Protein AF-A0A5N7CMY6-F1 (afdb_monomer_lite)

Structure (mmCIF, N/CA/C/O backbone):
data_AF-A0A5N7CMY6-F1
#
_entry.id   AF-A0A5N7CMY6-F1
#
loop_
_atom_site.group_PDB
_atom_site.id
_atom_site.type_symbol
_atom_site.label_atom_id
_atom_site.label_alt_id
_atom_site.label_comp_id
_atom_site.label_asym_id
_atom_site.label_entity_id
_atom_site.label_seq_id
_atom_site.pdbx_PDB_ins_code
_atom_site.Cartn_x
_atom_site.Cartn_y
_atom_site.Cartn_z
_atom_site.occupancy
_atom_site.B_iso_or_equiv
_atom_site.auth_seq_id
_atom_site.auth_comp_id
_atom_site.auth_asym_id
_atom_site.auth_atom_id
_atom_site.pdbx_PDB_model_num
ATOM 1 N N . MET A 1 1 ? -16.028 8.497 -12.408 1.00 24.58 1 MET A N 1
ATOM 2 C CA . MET A 1 1 ? -15.864 9.288 -11.173 1.00 24.58 1 MET A CA 1
ATOM 3 C C . MET A 1 1 ? -14.964 8.467 -10.281 1.00 24.58 1 MET A C 1
ATOM 5 O O . MET A 1 1 ? -15.392 7.418 -9.830 1.00 24.58 1 MET A O 1
ATOM 9 N N . SER A 1 2 ? -13.698 8.853 -10.190 1.00 23.62 2 SER A N 1
ATOM 10 C CA . SER A 1 2 ? -12.644 8.151 -9.458 1.00 23.62 2 SER A CA 1
ATOM 11 C C . SER A 1 2 ? -12.355 8.939 -8.185 1.00 23.62 2 SER A C 1
ATOM 13 O O . SER A 1 2 ? -11.892 10.075 -8.271 1.00 23.62 2 SER A O 1
ATOM 15 N N . GLU A 1 3 ? -12.679 8.372 -7.027 1.00 24.80 3 GLU A N 1
ATOM 16 C CA . GLU A 1 3 ? -12.339 8.951 -5.726 1.00 24.80 3 GLU A CA 1
ATOM 17 C C . GLU A 1 3 ? -10.918 8.515 -5.345 1.00 24.80 3 GLU A C 1
ATOM 19 O O . GLU A 1 3 ? -10.609 7.327 -5.324 1.00 24.80 3 GLU A O 1
ATOM 24 N N . LEU A 1 4 ? -10.034 9.489 -5.118 1.00 28.27 4 LEU A N 1
ATOM 25 C CA . LEU A 1 4 ? -8.657 9.290 -4.661 1.00 28.27 4 LEU A CA 1
ATOM 26 C C . LEU A 1 4 ? -8.630 9.308 -3.126 1.00 28.27 4 LEU A C 1
ATOM 28 O O . LEU A 1 4 ? -9.231 10.192 -2.515 1.00 28.27 4 LEU A O 1
ATOM 32 N N . VAL A 1 5 ? -7.886 8.393 -2.503 1.00 28.42 5 VAL A N 1
ATOM 33 C CA . VAL A 1 5 ? -7.619 8.402 -1.054 1.00 28.42 5 VAL A CA 1
ATOM 34 C C . VAL A 1 5 ? -6.114 8.564 -0.832 1.00 28.42 5 VAL A C 1
ATOM 36 O O . VAL A 1 5 ? -5.325 7.781 -1.352 1.00 28.42 5 VAL A O 1
ATOM 39 N N . THR A 1 6 ? -5.708 9.575 -0.060 1.00 36.12 6 THR A N 1
ATOM 40 C CA . THR A 1 6 ? -4.298 9.943 0.196 1.00 36.12 6 THR A CA 1
ATOM 41 C C . THR A 1 6 ? -4.054 10.206 1.684 1.00 36.12 6 THR A C 1
ATOM 43 O O . THR A 1 6 ? -4.822 10.930 2.317 1.00 36.12 6 THR A O 1
ATOM 46 N N . PHE A 1 7 ? -2.959 9.668 2.234 1.00 31.09 7 PHE A N 1
ATOM 47 C CA . PHE A 1 7 ? -2.526 9.844 3.631 1.00 31.09 7 PHE A CA 1
ATOM 48 C C . PHE A 1 7 ? -1.255 10.713 3.708 1.00 31.09 7 PHE A C 1
ATOM 50 O O . PHE A 1 7 ? -0.378 10.573 2.863 1.00 31.09 7 PHE A O 1
ATOM 57 N N . GLY A 1 8 ? -1.108 11.577 4.728 1.00 31.14 8 GLY A N 1
ATOM 58 C CA . GLY A 1 8 ? 0.107 12.394 4.916 1.00 31.14 8 GLY A CA 1
ATOM 59 C C . GLY A 1 8 ? 0.426 12.808 6.367 1.00 31.14 8 GLY A C 1
ATOM 60 O O . GLY A 1 8 ? -0.473 12.830 7.214 1.00 31.14 8 GLY A O 1
ATOM 61 N N . LEU A 1 9 ? 1.728 13.087 6.622 1.00 33.16 9 LEU A N 1
ATOM 62 C CA . LEU A 1 9 ? 2.420 13.940 7.644 1.00 33.16 9 LEU A CA 1
ATOM 63 C C . LEU A 1 9 ? 3.725 13.282 8.204 1.00 33.16 9 LEU A C 1
ATOM 65 O O . LEU A 1 9 ? 3.690 12.080 8.456 1.00 33.16 9 LEU A O 1
ATOM 69 N N . PRO A 1 10 ? 4.772 14.036 8.658 1.00 47.69 10 PRO A N 1
ATOM 70 C CA . PRO A 1 10 ? 5.595 15.043 7.949 1.00 47.69 10 PRO A CA 1
ATOM 71 C C . PRO A 1 10 ? 7.139 14.926 8.216 1.00 47.69 10 PRO A C 1
ATOM 73 O O . PRO A 1 10 ? 7.562 14.316 9.193 1.00 47.69 10 PRO A O 1
ATOM 76 N N . SER A 1 11 ? 7.987 15.649 7.450 1.00 34.44 11 SER A N 1
ATOM 77 C CA . SER A 1 11 ? 9.005 16.624 7.953 1.00 34.44 11 SER A CA 1
ATOM 78 C C . SER A 1 11 ? 10.371 16.681 7.224 1.00 34.44 11 SER A C 1
ATOM 80 O O . SER A 1 11 ? 11.066 15.690 7.031 1.00 34.44 11 SER A O 1
ATOM 82 N N . SER A 1 12 ? 10.819 17.933 7.034 1.00 32.59 12 SER A N 1
ATOM 83 C CA . SER A 1 12 ? 12.198 18.439 6.885 1.00 32.59 12 SER A CA 1
ATOM 84 C C . SER A 1 12 ? 12.870 18.445 5.500 1.00 32.59 12 SER A C 1
ATOM 86 O O . SER A 1 12 ? 13.716 17.616 5.190 1.00 32.59 12 SER A O 1
ATOM 88 N N . ARG A 1 13 ? 12.614 19.518 4.732 1.00 32.12 13 ARG A N 1
ATOM 89 C CA . ARG A 1 13 ? 13.634 20.375 4.075 1.00 32.12 13 ARG A CA 1
ATOM 90 C C . ARG A 1 13 ? 12.940 21.500 3.304 1.00 32.12 13 ARG A C 1
ATOM 92 O O . ARG A 1 13 ? 12.283 21.268 2.302 1.00 32.12 13 ARG A O 1
ATOM 99 N N . ILE A 1 14 ? 13.086 22.731 3.790 1.00 34.53 14 ILE A N 1
ATOM 100 C CA . ILE A 1 14 ? 12.588 23.935 3.115 1.00 34.53 14 ILE A CA 1
ATOM 101 C C . ILE A 1 14 ? 13.762 24.566 2.364 1.00 34.53 14 ILE A C 1
ATOM 103 O O . ILE A 1 14 ? 14.682 25.091 2.992 1.00 34.53 14 ILE A O 1
ATOM 107 N N . GLN A 1 15 ? 13.704 24.569 1.032 1.00 31.36 15 GLN A N 1
ATOM 108 C CA . GLN A 1 15 ? 14.304 25.629 0.223 1.00 31.36 15 GLN A CA 1
ATOM 109 C C . GLN A 1 15 ? 13.186 26.392 -0.496 1.00 31.36 15 GLN A C 1
ATOM 111 O O . GLN A 1 15 ? 12.248 25.813 -1.033 1.00 31.36 15 GLN A O 1
ATOM 116 N N . ARG A 1 16 ? 13.274 27.719 -0.390 1.00 35.25 16 ARG A N 1
ATOM 117 C CA . ARG A 1 16 ? 12.321 28.737 -0.848 1.00 35.25 16 ARG A CA 1
ATOM 118 C C . ARG A 1 16 ? 12.345 28.863 -2.375 1.00 35.25 16 ARG A C 1
ATOM 120 O O . ARG A 1 16 ? 13.404 29.157 -2.918 1.00 35.25 16 ARG A O 1
ATOM 127 N N . VAL A 1 17 ? 11.174 28.810 -3.010 1.00 33.06 17 VAL A N 1
ATOM 128 C CA . VAL A 1 17 ? 10.884 29.465 -4.301 1.00 33.06 17 VAL A CA 1
ATOM 129 C C . VAL A 1 17 ? 9.538 30.201 -4.174 1.00 33.06 17 VAL A C 1
ATOM 131 O O . VAL A 1 17 ? 8.698 29.828 -3.357 1.00 33.06 17 VAL A O 1
ATOM 134 N N . GLU A 1 18 ? 9.421 31.331 -4.871 1.00 34.72 18 GLU A N 1
ATOM 135 C CA . GLU A 1 18 ? 8.503 32.456 -4.639 1.00 34.72 18 GLU A CA 1
ATOM 136 C C . GLU A 1 18 ? 6.993 32.200 -4.833 1.00 34.72 18 GLU A C 1
ATOM 138 O O . GLU A 1 18 ? 6.545 31.260 -5.480 1.00 34.72 18 GLU A O 1
ATOM 143 N N . MET A 1 19 ? 6.221 33.107 -4.221 1.00 40.41 19 MET A N 1
ATOM 144 C CA . MET A 1 19 ? 4.790 33.070 -3.911 1.00 40.41 19 MET A CA 1
ATOM 145 C C . MET A 1 19 ? 3.844 32.930 -5.121 1.00 40.41 19 MET A C 1
ATOM 147 O O . MET A 1 19 ? 3.548 33.902 -5.815 1.00 40.41 19 MET A O 1
ATOM 151 N N . LYS A 1 20 ? 3.210 31.763 -5.237 1.00 43.75 20 LYS A N 1
ATOM 152 C CA . LYS A 1 20 ? 1.754 31.664 -5.436 1.00 43.75 20 LYS A CA 1
ATOM 153 C C . LYS A 1 20 ? 1.151 31.245 -4.094 1.00 43.75 20 LYS A C 1
ATOM 155 O O . LYS A 1 20 ? 1.835 30.584 -3.315 1.00 43.75 20 LYS A O 1
ATOM 160 N N . THR A 1 21 ? -0.062 31.703 -3.783 1.00 54.47 21 THR A N 1
ATOM 161 C CA . THR A 1 21 ? -0.820 31.317 -2.578 1.00 54.47 21 THR A CA 1
ATOM 162 C C . THR A 1 21 ? -0.605 29.836 -2.285 1.00 54.47 21 THR A C 1
ATOM 164 O O . THR A 1 21 ? -0.836 29.014 -3.168 1.00 54.47 21 THR A O 1
ATOM 167 N N . SER A 1 22 ? -0.066 29.510 -1.103 1.00 57.38 22 SER A N 1
ATOM 168 C CA . SER A 1 22 ? 0.209 28.121 -0.738 1.00 57.38 22 SER A CA 1
ATOM 169 C C . SER A 1 22 ? -1.077 27.315 -0.942 1.00 57.38 22 SER A C 1
ATOM 171 O O . SER A 1 22 ? -2.081 27.696 -0.346 1.00 57.38 22 SER A O 1
ATOM 173 N N . PRO A 1 23 ? -1.073 26.231 -1.742 1.00 64.81 23 PRO A N 1
ATOM 174 C CA . PRO A 1 23 ? -2.266 25.424 -2.052 1.00 64.81 23 PRO A CA 1
ATOM 175 C C . PRO A 1 23 ? -2.738 24.597 -0.846 1.00 64.81 23 PRO A C 1
ATOM 177 O O . PRO A 1 23 ? -3.482 23.628 -0.964 1.00 64.81 23 PRO A O 1
ATOM 180 N N . TYR A 1 24 ? -2.241 24.953 0.332 1.00 66.31 24 TYR A N 1
ATOM 181 C CA . TYR A 1 24 ? -2.499 24.327 1.597 1.00 66.31 24 TYR A CA 1
ATOM 182 C C . TYR A 1 24 ? -2.555 25.400 2.673 1.00 66.31 24 TYR A C 1
ATOM 184 O O . TYR A 1 24 ? -1.785 26.364 2.703 1.00 66.31 24 TYR A O 1
ATOM 192 N N . HIS A 1 25 ? -3.462 25.190 3.603 1.00 76.50 25 HIS A N 1
ATOM 193 C CA . HIS A 1 25 ? -3.760 26.090 4.687 1.00 76.50 25 HIS A CA 1
ATOM 194 C C . HIS A 1 25 ? -3.579 25.324 5.978 1.00 76.50 25 HIS A C 1
ATOM 196 O O . HIS A 1 25 ? -4.059 24.206 6.130 1.00 76.50 25 HIS A O 1
ATOM 202 N N . HIS A 1 26 ? -2.898 25.929 6.939 1.00 82.56 26 HIS A N 1
ATOM 203 C CA . HIS A 1 26 ? -2.841 25.356 8.272 1.00 82.56 26 HIS A CA 1
ATOM 204 C C . HIS A 1 26 ? -4.246 25.401 8.882 1.00 82.56 26 HIS A C 1
ATOM 206 O O . HIS A 1 26 ? -4.827 26.484 9.013 1.00 82.56 26 HIS A O 1
ATOM 212 N N . ALA A 1 27 ? -4.796 24.248 9.250 1.00 84.25 27 ALA A N 1
ATOM 213 C CA . ALA A 1 27 ? -6.190 24.124 9.659 1.00 84.25 27 ALA A CA 1
ATOM 214 C C . ALA A 1 27 ? -6.499 24.957 10.917 1.00 84.25 27 ALA A C 1
ATOM 216 O O . ALA A 1 27 ? -7.552 25.584 10.994 1.00 84.25 27 ALA A O 1
ATOM 217 N N . GLU A 1 28 ? -5.549 25.089 11.856 1.00 87.31 28 GLU A N 1
ATOM 218 C CA . GLU A 1 28 ? -5.672 26.028 12.991 1.00 87.31 28 GLU A CA 1
ATOM 219 C C . GLU A 1 28 ? -5.885 27.482 12.541 1.00 87.31 28 GLU A C 1
ATOM 221 O O . GLU A 1 28 ? -6.703 28.201 13.123 1.00 87.31 28 GLU A O 1
ATOM 226 N N . LYS A 1 29 ? -5.170 27.921 11.498 1.00 86.25 29 LYS A N 1
ATOM 227 C CA . LYS A 1 29 ? -5.253 29.293 10.992 1.00 86.25 29 LYS A CA 1
ATOM 228 C C . LYS A 1 29 ? -6.598 29.533 10.308 1.00 86.25 29 LYS A C 1
ATOM 230 O O . LYS A 1 29 ? -7.256 30.520 10.618 1.00 86.25 29 LYS A O 1
ATOM 235 N N . LEU A 1 30 ? -7.042 28.586 9.483 1.00 85.62 30 LEU A N 1
ATOM 236 C CA . LEU A 1 30 ? -8.383 28.589 8.890 1.00 85.62 30 LEU A CA 1
ATOM 237 C C . LEU A 1 30 ? -9.479 28.614 9.957 1.00 85.62 30 LEU A C 1
ATOM 239 O O . LEU A 1 30 ? -10.391 29.428 9.886 1.00 85.62 30 LEU A O 1
ATOM 243 N N . ALA A 1 31 ? -9.383 27.767 10.984 1.00 84.62 31 ALA A N 1
ATOM 244 C CA . ALA A 1 31 ? -10.357 27.737 12.071 1.00 84.62 31 ALA A CA 1
ATOM 245 C C . ALA A 1 31 ? -10.433 29.089 12.798 1.00 84.62 31 ALA A C 1
ATOM 247 O O . ALA A 1 31 ? -11.518 29.533 13.170 1.00 84.62 31 ALA A O 1
ATOM 248 N N . HIS A 1 32 ? -9.291 29.757 12.985 1.00 86.44 32 HIS A N 1
ATOM 249 C CA . HIS A 1 32 ? -9.246 31.103 13.551 1.00 86.44 32 HIS A CA 1
ATOM 250 C C . HIS A 1 32 ? -9.884 32.153 12.625 1.00 86.44 32 HIS A C 1
ATOM 252 O O . HIS A 1 32 ? -10.701 32.948 13.084 1.00 86.44 32 HIS A O 1
ATOM 258 N N . GLU A 1 33 ? -9.567 32.124 11.328 1.00 88.25 33 GLU A N 1
ATOM 259 C CA . GLU A 1 33 ? -10.146 33.010 10.304 1.00 88.25 33 GLU A CA 1
ATOM 260 C C . GLU A 1 33 ? -11.669 32.813 10.157 1.00 88.25 33 GLU A C 1
ATOM 262 O O . GLU A 1 33 ? -12.401 33.775 9.938 1.00 88.25 33 GLU A O 1
ATOM 267 N N . LEU A 1 34 ? -12.163 31.591 10.384 1.00 85.38 34 LEU A N 1
ATOM 268 C CA . LEU A 1 34 ? -13.586 31.231 10.420 1.00 85.38 34 LEU A CA 1
ATOM 269 C C . LEU A 1 34 ? -14.275 31.550 11.765 1.00 85.38 34 LEU A C 1
ATOM 271 O O . LEU A 1 34 ? -15.431 31.179 11.974 1.00 85.38 34 LEU A O 1
ATOM 275 N N . GLY A 1 35 ? -13.587 32.225 12.692 1.00 88.25 35 GLY A N 1
ATOM 276 C CA . GLY A 1 35 ? -14.167 32.727 13.940 1.00 88.25 35 GLY A CA 1
ATOM 277 C C . GLY A 1 35 ? -14.271 31.706 15.076 1.00 88.25 35 GLY A C 1
ATOM 278 O O . GLY A 1 35 ? -15.018 31.935 16.031 1.00 88.25 35 GLY A O 1
ATOM 279 N N . LYS A 1 36 ? -13.548 30.577 15.019 1.00 87.06 36 LYS A N 1
ATOM 280 C CA . LYS A 1 36 ? -13.470 29.646 16.158 1.00 87.06 36 LYS A CA 1
ATOM 281 C C . LYS A 1 36 ? -12.675 30.252 17.315 1.00 87.06 36 LYS A C 1
ATOM 283 O O . LYS A 1 36 ? -11.777 31.077 17.135 1.00 87.06 36 LYS A O 1
ATOM 288 N N . SER A 1 37 ? -13.012 29.818 18.533 1.00 89.75 37 SER A N 1
ATOM 289 C CA . SER A 1 37 ? -12.294 30.245 19.733 1.00 89.75 37 SER A CA 1
ATOM 290 C C . SER A 1 37 ? -10.820 29.812 19.653 1.00 89.75 37 SER A C 1
ATOM 292 O O . SER A 1 37 ? -10.536 28.737 19.123 1.00 89.75 37 SER A O 1
ATOM 294 N N . PRO A 1 38 ? -9.866 30.566 20.231 1.00 84.50 38 PRO A N 1
ATOM 295 C CA . PRO A 1 38 ? -8.450 30.183 20.212 1.00 84.50 38 PRO A CA 1
ATOM 296 C C . PRO A 1 38 ? -8.171 28.786 20.790 1.00 84.50 38 PRO A C 1
ATOM 298 O O . PRO A 1 38 ? -7.214 28.126 20.390 1.00 84.50 38 PRO A O 1
ATOM 301 N N . LYS A 1 39 ? -9.000 28.320 21.736 1.00 85.69 39 LYS A N 1
ATOM 302 C CA . LYS A 1 39 ? -8.890 26.977 22.320 1.00 85.69 39 LYS A CA 1
ATOM 303 C C . LYS A 1 39 ? -9.333 25.893 21.335 1.00 85.69 39 LYS A C 1
ATOM 305 O O . LYS A 1 39 ? -8.730 24.826 21.314 1.00 85.69 39 LYS A O 1
ATOM 310 N N . ASP A 1 40 ? -10.355 26.170 20.529 1.00 76.25 40 ASP A N 1
ATOM 311 C CA . ASP A 1 40 ? -10.863 25.232 19.529 1.00 76.25 40 ASP A CA 1
ATOM 312 C C . ASP A 1 40 ? -10.006 25.219 18.264 1.00 76.25 40 ASP A C 1
ATOM 314 O O . ASP A 1 40 ? -9.741 24.143 17.742 1.00 76.25 40 ASP A O 1
ATOM 318 N N . SER A 1 41 ? -9.484 26.367 17.821 1.00 82.44 41 SER A N 1
ATOM 319 C CA . SER A 1 41 ? -8.547 26.431 16.690 1.00 82.44 41 SER A CA 1
ATOM 320 C C . SER A 1 41 ? -7.281 25.604 16.944 1.00 82.44 41 SER A C 1
ATOM 322 O O . SER A 1 41 ? -6.825 24.888 16.058 1.00 82.44 41 SER A O 1
ATOM 324 N N . ARG A 1 42 ? -6.753 25.627 18.177 1.00 84.75 42 ARG A N 1
ATOM 325 C CA . ARG A 1 42 ? -5.558 24.861 18.582 1.00 84.75 42 ARG A CA 1
ATOM 326 C C . ARG A 1 42 ? -5.716 23.345 18.512 1.00 84.75 42 ARG A C 1
ATOM 328 O O . ARG A 1 42 ? -4.708 22.644 18.578 1.00 84.75 42 ARG A O 1
ATOM 335 N N . LYS A 1 43 ? -6.942 22.825 18.407 1.00 77.31 43 LYS A N 1
ATOM 336 C CA . LYS A 1 43 ? -7.165 21.390 18.180 1.00 77.31 43 LYS A CA 1
ATOM 337 C C . LYS A 1 43 ? -6.600 20.961 16.822 1.00 77.31 43 LYS A C 1
ATOM 339 O O . LYS A 1 43 ? -6.044 19.880 16.724 1.00 77.31 43 LYS A O 1
ATOM 344 N N . PHE A 1 44 ? -6.604 21.871 15.850 1.00 74.50 44 PHE A N 1
ATOM 345 C CA . PHE A 1 44 ? -6.148 21.652 14.477 1.00 74.50 44 PHE A CA 1
ATOM 346 C C . PHE A 1 44 ? -4.682 22.063 14.247 1.00 74.50 44 PHE A C 1
ATOM 348 O O . PHE A 1 44 ? -4.271 22.342 13.120 1.00 74.50 44 PHE A O 1
ATOM 355 N N . LYS A 1 45 ? -3.870 22.156 15.311 1.00 79.75 45 LYS A N 1
ATOM 356 C CA . LYS A 1 45 ? -2.484 22.668 15.243 1.00 79.75 45 LYS A CA 1
ATOM 357 C C . LYS A 1 45 ? -1.509 21.795 14.434 1.00 79.75 45 LYS A C 1
ATOM 359 O O . LYS A 1 45 ? -0.363 22.178 14.228 1.00 79.75 45 LYS A O 1
ATOM 364 N N . HIS A 1 46 ? -1.927 20.587 14.072 1.00 72.94 46 HIS A N 1
ATOM 365 C CA . HIS A 1 46 ? -1.131 19.622 13.312 1.00 72.94 46 HIS A CA 1
ATOM 366 C C . HIS A 1 46 ? -1.779 19.273 11.969 1.00 72.94 46 HIS A C 1
ATOM 368 O O . HIS A 1 46 ? -1.285 18.402 11.264 1.00 72.94 46 HIS A O 1
ATOM 374 N N . GLU A 1 47 ? -2.874 19.944 11.620 1.00 72.81 47 GLU A N 1
ATOM 375 C CA . GLU A 1 47 ? -3.678 19.631 10.447 1.00 72.81 47 GLU A CA 1
ATOM 376 C C . GLU A 1 47 ? -3.496 20.686 9.355 1.00 72.81 47 GLU A C 1
ATOM 378 O O . GLU A 1 47 ? -3.280 21.874 9.622 1.00 72.81 47 GLU A O 1
ATOM 383 N N . TYR A 1 48 ? -3.620 20.241 8.108 1.00 80.00 48 TYR A N 1
ATOM 384 C CA . TYR A 1 48 ? -3.540 21.077 6.919 1.00 80.00 48 TYR A CA 1
ATOM 385 C C . TYR A 1 48 ? -4.715 20.765 5.990 1.00 80.00 48 TYR A C 1
ATOM 387 O O . TYR A 1 48 ? -5.094 19.609 5.833 1.00 80.00 48 TYR A O 1
ATOM 395 N N . VAL A 1 49 ? -5.280 21.804 5.378 1.00 74.19 49 VAL A N 1
ATOM 396 C CA . VAL A 1 49 ? -6.365 21.726 4.393 1.00 74.19 49 VAL A CA 1
ATOM 397 C C . VAL A 1 49 ? -5.803 22.135 3.044 1.00 74.19 49 VAL A C 1
ATOM 399 O O . VAL A 1 49 ? -5.282 23.240 2.923 1.00 74.19 49 VAL A O 1
ATOM 402 N N . PHE A 1 50 ? -5.906 21.269 2.045 1.00 67.75 50 PHE A N 1
ATOM 403 C CA . PHE A 1 50 ? -5.450 21.555 0.688 1.00 67.75 50 PHE A CA 1
ATOM 404 C C . PHE A 1 50 ? -6.616 22.072 -0.156 1.00 67.75 50 PHE A C 1
ATOM 406 O O . PHE A 1 50 ? -7.714 21.514 -0.113 1.00 67.75 50 PHE A O 1
ATOM 413 N N . GLU A 1 51 ? -6.391 23.145 -0.913 1.00 58.31 51 GLU A N 1
ATOM 414 C CA . GLU A 1 51 ? -7.358 23.648 -1.889 1.00 58.31 51 GLU A CA 1
ATOM 415 C C . GLU A 1 51 ? -7.267 22.768 -3.147 1.00 58.31 51 GLU A C 1
ATOM 417 O O . GLU A 1 51 ? -6.582 23.083 -4.110 1.00 58.31 51 GLU A O 1
ATOM 422 N N . TRP A 1 52 ? -7.960 21.628 -3.102 1.00 58.25 52 TRP A N 1
ATOM 423 C CA . TRP A 1 52 ? -8.378 20.796 -4.244 1.00 58.25 52 TRP A CA 1
ATOM 424 C C . TRP A 1 52 ? -7.333 20.042 -5.074 1.00 58.25 52 TRP A C 1
ATOM 426 O O . TRP A 1 52 ? -7.725 19.171 -5.845 1.00 58.25 52 TRP A O 1
ATOM 436 N N . GLU A 1 53 ? -6.041 20.260 -4.874 1.00 63.56 53 GLU A N 1
ATOM 437 C CA . GLU A 1 53 ? -4.999 19.425 -5.474 1.00 63.56 53 GLU A CA 1
ATOM 438 C C . GLU A 1 53 ? -3.862 19.283 -4.467 1.00 63.56 53 GLU A C 1
ATOM 440 O O . GLU A 1 53 ? -3.318 20.284 -3.999 1.00 63.56 53 GLU A O 1
ATOM 445 N N . ILE A 1 54 ? -3.539 18.047 -4.073 1.00 60.31 54 ILE A N 1
ATOM 446 C CA . ILE A 1 54 ? -2.306 17.782 -3.328 1.00 60.31 54 ILE A CA 1
ATOM 447 C C . ILE A 1 54 ? -1.188 17.975 -4.348 1.00 60.31 54 ILE A C 1
ATOM 449 O O . ILE A 1 54 ? -1.142 17.207 -5.305 1.00 60.31 54 ILE A O 1
ATOM 453 N N . PRO A 1 55 ? -0.311 18.983 -4.192 1.00 67.94 55 PRO A N 1
ATOM 454 C CA . PRO A 1 55 ? 0.756 19.191 -5.160 1.00 67.94 55 PRO A CA 1
ATOM 455 C C . PRO A 1 55 ? 1.592 17.918 -5.302 1.00 67.94 55 PRO A C 1
ATOM 457 O O . PRO A 1 55 ? 1.944 17.332 -4.278 1.00 67.94 55 PRO A O 1
ATOM 460 N N . ASP A 1 56 ? 1.956 17.543 -6.530 1.00 66.75 56 ASP A N 1
ATOM 461 C CA . ASP A 1 56 ? 2.662 16.286 -6.844 1.00 66.75 56 ASP A CA 1
ATOM 462 C C . ASP A 1 56 ? 3.879 16.027 -5.947 1.00 66.75 56 ASP A C 1
ATOM 464 O O . ASP A 1 56 ? 4.150 14.901 -5.547 1.00 66.75 56 ASP A O 1
ATOM 468 N N . GLN A 1 57 ? 4.576 17.089 -5.535 1.00 65.31 57 GLN A N 1
ATOM 469 C CA . GLN A 1 57 ? 5.718 17.027 -4.615 1.00 65.31 57 GLN A CA 1
ATOM 470 C C . GLN A 1 57 ? 5.403 16.446 -3.218 1.00 65.31 57 GLN A C 1
ATOM 472 O O . GLN A 1 57 ? 6.326 16.179 -2.451 1.00 65.31 57 GLN A O 1
ATOM 477 N N . TYR A 1 58 ? 4.126 16.316 -2.856 1.00 63.91 58 TYR A N 1
ATOM 478 C CA . TYR A 1 58 ? 3.651 15.716 -1.606 1.00 63.91 58 TYR A CA 1
ATOM 479 C C . TYR A 1 58 ? 2.956 14.364 -1.821 1.00 63.91 58 TYR A C 1
ATOM 481 O O . TYR A 1 58 ? 2.519 13.753 -0.846 1.00 63.91 58 TYR A O 1
ATOM 489 N N . VAL A 1 59 ? 2.836 13.901 -3.068 1.00 65.06 59 VAL A N 1
ATOM 490 C CA . VAL A 1 59 ? 2.258 12.598 -3.402 1.00 65.06 59 VAL A CA 1
ATOM 491 C C . VAL A 1 59 ? 3.380 11.563 -3.387 1.00 65.06 59 VAL A C 1
ATOM 493 O O . VAL A 1 59 ? 4.202 11.508 -4.294 1.00 65.06 59 VAL A O 1
ATOM 496 N N . GLU A 1 60 ? 3.434 10.743 -2.336 1.00 65.19 60 GLU A N 1
ATOM 497 C CA . GLU A 1 60 ? 4.424 9.658 -2.239 1.00 65.19 60 GLU A CA 1
ATOM 498 C C . GLU A 1 60 ? 4.046 8.452 -3.108 1.00 65.19 60 GLU A C 1
ATOM 500 O O . GLU A 1 60 ? 4.914 7.789 -3.673 1.00 65.19 60 GLU A O 1
ATOM 505 N N . HIS A 1 61 ? 2.748 8.159 -3.217 1.00 68.44 61 HIS A N 1
ATOM 506 C CA . HIS A 1 61 ? 2.234 7.040 -3.995 1.00 68.44 61 HIS A CA 1
ATOM 507 C C . HIS A 1 61 ? 0.777 7.292 -4.393 1.00 68.44 61 HIS A C 1
ATOM 509 O O . HIS A 1 61 ? -0.028 7.720 -3.564 1.00 68.44 61 HIS A O 1
ATOM 515 N N . MET A 1 62 ? 0.429 7.003 -5.647 1.00 71.81 62 MET A N 1
ATOM 516 C CA . MET A 1 62 ? -0.939 7.098 -6.150 1.00 71.81 62 MET A CA 1
ATOM 517 C C . MET A 1 62 ? -1.375 5.735 -6.674 1.00 71.81 62 MET A C 1
ATOM 519 O O . MET A 1 62 ? -0.740 5.167 -7.558 1.00 71.81 62 MET A O 1
ATOM 523 N N . VAL A 1 63 ? -2.486 5.230 -6.145 1.00 73.25 63 VAL A N 1
ATOM 524 C CA . VAL A 1 63 ? -3.105 3.982 -6.588 1.00 73.25 63 VAL A CA 1
ATOM 525 C C . VAL A 1 63 ? -4.571 4.254 -6.896 1.00 73.25 63 VAL A C 1
ATOM 527 O O . VAL A 1 63 ? -5.255 4.949 -6.143 1.00 73.25 63 VAL A O 1
ATOM 530 N N . SER A 1 64 ? -5.053 3.759 -8.034 1.00 78.31 64 SER A N 1
ATOM 531 C CA . SER A 1 64 ? -6.465 3.906 -8.385 1.00 78.31 64 SER A CA 1
ATOM 532 C C . SER A 1 64 ? -7.322 2.928 -7.574 1.00 78.31 64 SER A C 1
ATOM 534 O O . SER A 1 64 ? -6.855 1.853 -7.196 1.00 78.31 64 SER A O 1
ATOM 536 N N . VAL A 1 65 ? -8.593 3.265 -7.337 1.00 78.44 65 VAL A N 1
ATOM 537 C CA . VAL A 1 65 ? -9.539 2.344 -6.678 1.00 78.44 65 VAL A CA 1
ATOM 538 C C . VAL A 1 65 ? -9.692 1.046 -7.470 1.00 78.44 65 VAL A C 1
ATOM 540 O O . VAL A 1 65 ? -9.709 -0.023 -6.874 1.00 78.44 65 VAL A O 1
ATOM 543 N N . GLU A 1 66 ? -9.733 1.118 -8.802 1.00 78.94 66 GLU A N 1
ATOM 544 C CA . GLU A 1 66 ? -9.762 -0.066 -9.673 1.00 78.94 66 GLU A CA 1
ATOM 545 C C . GLU A 1 66 ? -8.552 -0.971 -9.411 1.00 78.94 66 GLU A C 1
ATOM 547 O O . GLU A 1 66 ? -8.710 -2.161 -9.165 1.00 78.94 66 GLU A O 1
ATOM 552 N N . THR A 1 67 ? -7.355 -0.388 -9.317 1.00 83.44 67 THR A N 1
ATOM 553 C CA . THR A 1 67 ? -6.133 -1.124 -8.971 1.00 83.44 67 THR A CA 1
ATOM 554 C C . THR A 1 67 ? -6.207 -1.756 -7.580 1.00 83.44 67 THR A C 1
ATOM 556 O O . THR A 1 67 ? -5.732 -2.875 -7.401 1.00 83.44 67 THR A O 1
ATOM 559 N N . LEU A 1 68 ? -6.796 -1.077 -6.590 1.00 86.50 68 LEU A N 1
ATOM 560 C CA . LEU A 1 68 ? -6.999 -1.659 -5.260 1.00 86.50 68 LEU A CA 1
ATOM 561 C C . LEU A 1 68 ? -7.923 -2.885 -5.322 1.00 86.50 68 LEU A C 1
ATOM 563 O O . LEU A 1 68 ? -7.601 -3.912 -4.724 1.00 86.50 68 LEU A O 1
ATOM 567 N N . LEU A 1 69 ? -9.029 -2.799 -6.068 1.00 85.62 69 LEU A N 1
ATOM 568 C CA . LEU A 1 69 ? -9.978 -3.902 -6.256 1.00 85.62 69 LEU A CA 1
ATOM 569 C C . LEU A 1 69 ? -9.338 -5.082 -7.002 1.00 85.62 69 LEU A C 1
ATOM 571 O O . LEU A 1 69 ? -9.434 -6.218 -6.541 1.00 85.62 69 LEU A O 1
ATOM 575 N N . ASP A 1 70 ? -8.606 -4.816 -8.086 1.00 85.75 70 ASP A N 1
ATOM 576 C CA . ASP A 1 70 ? -7.872 -5.833 -8.855 1.00 85.75 70 ASP A CA 1
ATOM 577 C C . ASP A 1 70 ? -6.803 -6.541 -8.012 1.00 85.75 70 ASP A C 1
ATOM 579 O O . ASP A 1 70 ? -6.511 -7.725 -8.202 1.00 85.75 70 ASP A O 1
ATOM 583 N N . ARG A 1 71 ? -6.224 -5.822 -7.044 1.00 86.94 71 ARG A N 1
ATOM 584 C CA . ARG A 1 71 ? -5.257 -6.359 -6.077 1.00 86.94 71 ARG A CA 1
ATOM 585 C C . ARG A 1 71 ? -5.915 -7.059 -4.885 1.00 86.94 71 ARG A C 1
ATOM 587 O O . ARG A 1 71 ? -5.199 -7.571 -4.024 1.00 86.94 71 ARG 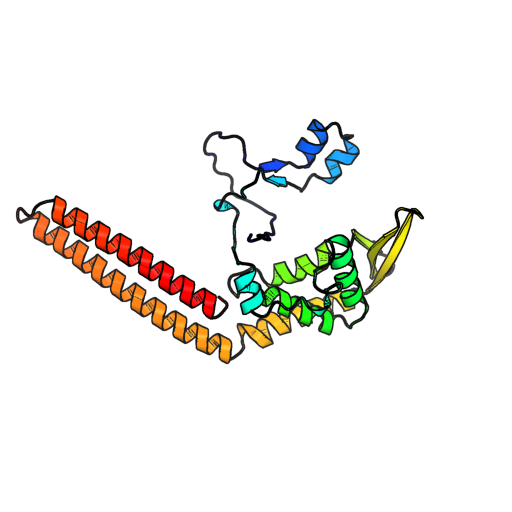A O 1
ATOM 594 N N . GLY A 1 72 ? -7.243 -7.155 -4.872 1.00 88.44 72 GLY A N 1
ATOM 595 C CA . GLY A 1 72 ? -8.002 -7.948 -3.913 1.00 88.44 72 GLY A CA 1
ATOM 596 C C . GLY A 1 72 ? -8.482 -7.178 -2.688 1.00 88.44 72 GLY A C 1
ATOM 597 O O . GLY A 1 72 ? -8.784 -7.819 -1.679 1.00 88.44 72 GLY A O 1
ATOM 598 N N . LEU A 1 73 ? -8.570 -5.842 -2.750 1.00 89.44 73 LEU A N 1
ATOM 599 C CA . LEU A 1 73 ? -9.247 -5.070 -1.710 1.00 89.44 73 LEU A CA 1
ATOM 600 C C . LEU A 1 73 ? -10.724 -5.472 -1.699 1.00 89.44 73 LEU A C 1
ATOM 602 O O . LEU A 1 73 ? -11.503 -5.047 -2.549 1.00 89.44 73 LEU A O 1
ATOM 606 N N . ASN A 1 74 ? -11.094 -6.306 -0.735 1.00 86.56 74 ASN A N 1
ATOM 607 C CA . ASN A 1 74 ? -12.461 -6.756 -0.550 1.00 86.56 74 ASN A CA 1
ATOM 608 C C . ASN A 1 74 ? -13.105 -5.958 0.588 1.00 86.56 74 ASN A C 1
ATOM 610 O O . ASN A 1 74 ? -12.637 -6.013 1.725 1.00 86.56 74 ASN A O 1
ATOM 614 N N . LEU A 1 75 ? -14.172 -5.225 0.264 1.00 85.06 75 LEU A N 1
ATOM 615 C CA . LEU A 1 75 ? -14.959 -4.461 1.230 1.00 85.06 75 LEU A CA 1
ATOM 616 C C . LEU A 1 75 ? -16.379 -5.019 1.419 1.00 85.06 75 LEU A C 1
ATOM 618 O O . LEU A 1 75 ? -17.196 -4.376 2.072 1.00 85.06 75 LEU A O 1
ATOM 622 N N . ASP A 1 76 ? -16.675 -6.209 0.887 1.00 86.44 76 ASP A N 1
ATOM 623 C CA . ASP A 1 76 ? -18.010 -6.820 0.897 1.00 86.44 76 ASP A CA 1
ATOM 624 C C . ASP A 1 76 ? -18.552 -6.996 2.319 1.00 86.44 76 ASP A C 1
ATOM 626 O O . ASP A 1 76 ? -19.740 -6.806 2.571 1.00 86.44 76 ASP A O 1
ATOM 630 N N . SER A 1 77 ? -17.672 -7.307 3.276 1.00 83.50 77 SER A N 1
ATOM 631 C CA . SER A 1 77 ? -18.022 -7.441 4.695 1.00 83.50 77 SER A CA 1
ATOM 632 C C . SER A 1 77 ? -18.474 -6.134 5.349 1.00 83.50 77 SER A C 1
ATOM 634 O O . SER A 1 77 ? -19.017 -6.171 6.449 1.00 83.50 77 SER A O 1
ATOM 636 N N . TYR A 1 78 ? -18.236 -4.996 4.697 1.00 84.31 78 TYR A N 1
ATOM 637 C CA . TYR A 1 78 ? -18.592 -3.666 5.183 1.00 84.31 78 TYR A CA 1
ATOM 638 C C . TYR A 1 78 ? -19.782 -3.065 4.435 1.00 84.31 78 TYR A C 1
ATOM 640 O O . TYR A 1 78 ? -20.128 -1.923 4.709 1.00 84.31 78 TYR A O 1
ATOM 648 N N . LEU A 1 79 ? -20.391 -3.779 3.483 1.00 86.25 79 LEU A N 1
ATOM 649 C CA . LEU A 1 79 ? -21.529 -3.262 2.728 1.00 86.25 79 LEU A CA 1
ATOM 650 C C . LEU A 1 79 ? -22.809 -3.248 3.574 1.00 86.25 79 LEU A C 1
ATOM 652 O O . LEU A 1 79 ? -23.173 -4.232 4.218 1.00 86.25 79 LEU A O 1
ATOM 656 N N . GLU A 1 80 ? -23.544 -2.141 3.499 1.00 85.00 80 GLU A N 1
ATOM 657 C CA . GLU A 1 80 ? -24.909 -2.015 4.004 1.00 85.00 80 GLU A CA 1
ATOM 658 C C . GLU A 1 80 ? -25.881 -2.164 2.825 1.00 85.00 80 GLU A C 1
ATOM 660 O O . GLU A 1 80 ? -26.249 -1.202 2.153 1.00 85.00 80 GLU A O 1
ATOM 665 N N . GLY A 1 81 ? -26.267 -3.406 2.522 1.00 86.38 81 GLY A N 1
ATOM 666 C CA . GLY A 1 81 ? -26.974 -3.715 1.276 1.00 86.38 81 GLY A CA 1
ATOM 667 C C . GLY A 1 81 ? -26.002 -3.733 0.095 1.00 86.38 81 GLY A C 1
ATOM 668 O O . GLY A 1 81 ? -25.075 -4.535 0.097 1.00 86.38 81 GLY A O 1
ATOM 669 N N . ASP A 1 82 ? -26.205 -2.854 -0.891 1.00 88.19 82 ASP A N 1
ATOM 670 C CA . ASP A 1 82 ? -25.391 -2.787 -2.120 1.00 88.19 82 ASP A CA 1
ATOM 671 C C . ASP A 1 82 ? -24.422 -1.584 -2.141 1.00 88.19 82 ASP A C 1
ATOM 673 O O . ASP A 1 82 ? -23.871 -1.239 -3.189 1.00 88.19 82 ASP A O 1
ATOM 677 N N . HIS A 1 83 ? -24.232 -0.893 -1.012 1.00 86.06 83 HIS A N 1
ATOM 678 C CA . HIS A 1 83 ? -23.347 0.270 -0.916 1.00 86.06 83 HIS A CA 1
ATOM 679 C C . HIS A 1 83 ? -22.501 0.250 0.358 1.00 86.06 83 HIS A C 1
ATOM 681 O O . HIS A 1 83 ? -22.870 -0.355 1.363 1.00 86.06 83 HIS A O 1
ATOM 687 N N . LEU A 1 84 ? -21.366 0.952 0.328 1.00 83.75 84 LEU A N 1
ATOM 688 C CA . LEU A 1 84 ? -20.600 1.220 1.542 1.00 83.75 84 LEU A CA 1
ATOM 689 C C . LEU A 1 84 ? -21.388 2.175 2.456 1.00 83.75 84 LEU A C 1
ATOM 691 O O . LEU A 1 84 ? -22.105 3.049 1.952 1.00 83.75 84 LEU A O 1
ATOM 695 N N . PRO A 1 85 ? -21.277 2.023 3.783 1.00 86.75 85 PRO A N 1
ATOM 696 C CA . PRO A 1 85 ? -21.804 2.988 4.733 1.00 86.75 85 PRO A CA 1
ATOM 697 C C . PRO A 1 85 ? -21.105 4.338 4.585 1.00 86.75 85 PRO A C 1
ATOM 699 O O . PRO A 1 85 ? -20.068 4.472 3.928 1.00 86.75 85 PRO A O 1
ATOM 702 N N . ASP A 1 86 ? -21.647 5.351 5.258 1.00 84.44 86 ASP A N 1
ATOM 703 C CA . ASP A 1 86 ? -20.900 6.588 5.447 1.00 84.44 86 ASP A CA 1
ATOM 704 C C . ASP A 1 86 ? -19.599 6.334 6.238 1.00 84.44 86 ASP A C 1
ATOM 706 O O . ASP A 1 86 ? -19.387 5.278 6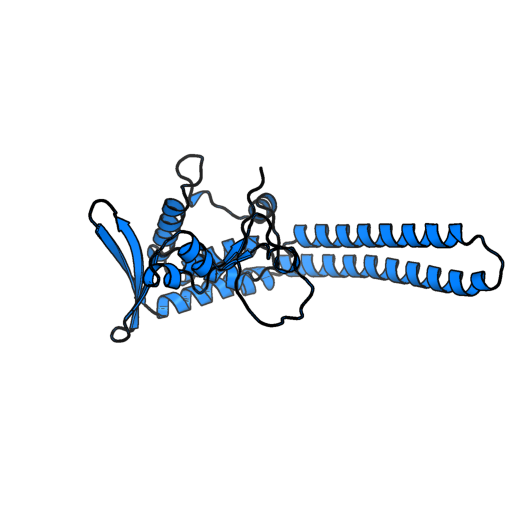.841 1.00 84.44 86 ASP A O 1
ATOM 710 N N . LEU A 1 87 ? -18.696 7.317 6.253 1.00 82.81 87 LEU A N 1
ATOM 711 C CA . LEU A 1 87 ? -17.398 7.163 6.916 1.00 82.81 87 LEU A CA 1
ATOM 712 C C . LEU A 1 87 ? -17.531 6.785 8.402 1.00 82.81 87 LEU A C 1
ATOM 714 O O . LEU A 1 87 ? -16.663 6.101 8.942 1.00 82.81 87 LEU A O 1
ATOM 718 N N . ARG A 1 88 ? -18.596 7.233 9.078 1.00 81.44 88 ARG A N 1
ATOM 719 C CA . ARG A 1 88 ? -18.818 6.927 10.492 1.00 81.44 88 ARG A CA 1
ATOM 720 C C . ARG A 1 88 ? -19.224 5.464 10.659 1.00 81.44 88 ARG A C 1
ATOM 722 O O . ARG A 1 88 ? -18.606 4.783 11.470 1.00 81.44 88 ARG A O 1
ATOM 729 N N . GLY A 1 89 ? -20.187 4.984 9.875 1.00 83.62 89 GLY A N 1
ATOM 730 C CA . GLY A 1 89 ? -20.622 3.587 9.868 1.00 83.62 89 GLY A CA 1
ATOM 731 C C . GLY A 1 89 ? -19.504 2.635 9.441 1.00 83.62 89 GLY A C 1
ATOM 732 O O . GLY A 1 89 ? -19.301 1.596 10.073 1.00 83.62 89 GLY A O 1
ATOM 733 N N . PHE A 1 90 ? -18.690 3.035 8.459 1.00 86.50 90 PHE A N 1
ATOM 734 C CA . PHE A 1 90 ? -17.510 2.273 8.052 1.00 86.50 90 PHE A CA 1
ATOM 735 C C . PHE A 1 90 ? -16.507 2.132 9.203 1.00 86.50 90 PHE A C 1
ATOM 737 O O . PHE A 1 90 ? -16.077 1.026 9.526 1.00 86.50 90 PHE A O 1
ATOM 744 N N . ARG A 1 91 ? -16.172 3.240 9.882 1.00 86.25 91 ARG A N 1
ATOM 745 C CA . ARG A 1 91 ? -15.280 3.219 11.054 1.00 86.25 91 ARG A CA 1
ATOM 746 C C . ARG A 1 91 ? -15.840 2.371 12.188 1.00 86.25 91 ARG A C 1
ATOM 748 O O . ARG A 1 91 ? -15.083 1.617 12.787 1.00 86.25 91 ARG A O 1
ATOM 755 N N . SER A 1 92 ? -17.138 2.463 12.469 1.00 84.56 92 SER A N 1
ATOM 756 C CA . SER A 1 92 ? -17.791 1.618 13.473 1.00 84.56 92 SER A CA 1
ATOM 757 C C . SER A 1 92 ? -17.659 0.133 13.130 1.00 84.56 92 SER A C 1
ATOM 759 O O . SER A 1 92 ? -17.226 -0.638 13.977 1.00 84.56 92 SER A O 1
ATOM 761 N N . SER A 1 93 ? -17.897 -0.246 11.873 1.00 87.75 93 SER A N 1
ATOM 762 C CA . SER A 1 93 ? -17.748 -1.634 11.414 1.00 87.75 93 SER A CA 1
ATOM 763 C C . SER A 1 93 ? -16.301 -2.137 11.519 1.00 87.75 93 SER A C 1
ATOM 765 O O . SER A 1 93 ? -16.053 -3.277 11.912 1.00 87.75 93 SER A O 1
ATOM 767 N N . MET A 1 94 ? -15.320 -1.281 11.212 1.00 88.69 94 MET A N 1
ATOM 768 C CA . MET A 1 94 ? -13.898 -1.593 11.404 1.00 88.69 94 MET A CA 1
ATOM 769 C C . MET A 1 94 ? -13.552 -1.791 12.882 1.00 88.69 94 MET A C 1
ATOM 771 O O . MET A 1 94 ? -12.825 -2.720 13.220 1.00 88.69 94 MET A O 1
ATOM 775 N N . ILE A 1 95 ? -14.090 -0.950 13.769 1.00 88.38 95 ILE A N 1
ATOM 776 C CA . ILE A 1 95 ? -13.894 -1.081 15.217 1.00 88.38 95 ILE A CA 1
ATOM 777 C C . ILE A 1 95 ? -14.505 -2.382 15.737 1.00 88.38 95 ILE A C 1
ATOM 779 O O . ILE A 1 95 ? -13.871 -3.057 16.542 1.00 88.38 95 ILE A O 1
ATOM 783 N N . ASP A 1 96 ? -15.691 -2.761 15.266 1.00 87.62 96 ASP A N 1
ATOM 784 C CA . ASP A 1 96 ? -16.319 -4.024 15.658 1.00 87.62 96 ASP A CA 1
ATOM 785 C C . ASP A 1 96 ? -15.457 -5.225 15.244 1.00 87.62 96 ASP A C 1
ATOM 787 O O . ASP A 1 96 ? -15.254 -6.135 16.048 1.00 87.62 96 ASP A O 1
ATOM 791 N N . MET A 1 97 ? -14.854 -5.190 14.049 1.00 88.69 97 MET A N 1
ATOM 792 C CA . MET A 1 97 ? -13.856 -6.186 13.637 1.00 88.69 97 MET A CA 1
ATOM 793 C C . MET A 1 97 ? -12.636 -6.181 14.567 1.00 88.69 97 MET A C 1
ATOM 795 O O . MET A 1 97 ? -12.217 -7.235 15.041 1.00 88.69 97 MET A O 1
ATOM 799 N N . PHE A 1 98 ? -12.110 -5.000 14.909 1.00 89.25 98 PHE A N 1
ATOM 800 C CA . PHE A 1 98 ? -10.968 -4.881 15.817 1.00 89.25 98 PHE A CA 1
ATOM 801 C C . PHE A 1 98 ? -11.240 -5.403 17.226 1.00 89.25 98 PHE A C 1
ATOM 803 O O . PHE A 1 98 ? -10.284 -5.687 17.938 1.00 89.25 98 PHE A O 1
ATOM 810 N N . LEU A 1 99 ? -12.495 -5.470 17.667 1.00 86.81 99 LEU A N 1
ATOM 811 C CA . LEU A 1 99 ? -12.866 -5.909 19.014 1.00 86.81 99 LEU A CA 1
ATOM 812 C C . LEU A 1 99 ? -13.428 -7.335 19.051 1.00 86.81 99 LEU A C 1
ATOM 814 O O . LEU A 1 99 ? -13.501 -7.926 20.128 1.00 86.81 99 LEU A O 1
ATOM 818 N N . GLY A 1 100 ? -13.856 -7.863 17.903 1.00 82.75 100 GLY A N 1
ATOM 819 C CA . GLY A 1 100 ? -14.467 -9.184 17.775 1.00 82.75 100 GLY A CA 1
ATOM 820 C C . GLY A 1 100 ? -13.477 -10.336 17.607 1.00 82.75 100 GLY A C 1
ATOM 821 O O . GLY A 1 100 ? -13.859 -11.480 17.847 1.00 82.75 100 GLY A O 1
ATOM 822 N N . ASP A 1 101 ? -12.231 -10.046 17.229 1.00 83.44 101 ASP A N 1
ATOM 823 C CA . ASP A 1 101 ? -11.196 -11.041 16.937 1.00 83.44 101 ASP A CA 1
ATOM 824 C C . ASP A 1 101 ? -9.971 -10.920 17.854 1.00 83.44 101 ASP A C 1
ATOM 826 O O . ASP A 1 101 ? -9.833 -9.983 18.641 1.00 83.44 101 ASP A O 1
ATOM 830 N N . ASP A 1 102 ? -9.066 -11.900 17.778 1.00 91.62 102 ASP A N 1
ATOM 831 C CA . ASP A 1 102 ? -7.756 -11.770 18.410 1.00 91.62 102 ASP A CA 1
ATOM 832 C C . ASP A 1 102 ? -6.843 -10.813 17.623 1.00 91.62 102 ASP A C 1
ATOM 834 O O . ASP A 1 102 ? -6.978 -10.620 16.410 1.00 91.62 102 ASP A O 1
ATOM 838 N N . GLY A 1 103 ? -5.873 -10.220 18.324 1.00 92.12 103 GLY A N 1
ATOM 839 C CA . GLY A 1 103 ? -5.021 -9.186 17.744 1.00 92.12 103 GLY A CA 1
ATOM 840 C C . GLY A 1 103 ? -4.225 -9.684 16.540 1.00 92.12 103 GLY A C 1
ATOM 841 O O . GLY A 1 103 ? -4.006 -8.923 15.603 1.00 92.12 103 GLY A O 1
ATOM 842 N N . LEU A 1 104 ? -3.834 -10.962 16.510 1.00 95.00 104 LEU A N 1
ATOM 843 C CA . LEU A 1 104 ? -3.100 -11.531 15.383 1.00 95.00 104 LEU A CA 1
ATOM 844 C C . LEU A 1 104 ? -3.990 -11.595 14.135 1.00 95.00 104 LEU A C 1
ATOM 846 O O . LEU A 1 104 ? -3.547 -11.197 13.056 1.00 95.00 104 LEU A O 1
ATOM 850 N N . CYS A 1 105 ? -5.238 -12.046 14.275 1.00 94.69 105 CYS A N 1
ATOM 851 C CA . CYS A 1 105 ? -6.219 -12.074 13.188 1.00 94.69 105 CYS A CA 1
ATOM 852 C C . CYS A 1 105 ? -6.518 -10.667 12.655 1.00 94.69 105 CYS A C 1
ATOM 854 O O . CYS A 1 105 ? -6.410 -10.442 11.448 1.00 94.69 105 CYS A O 1
ATOM 856 N N . VAL A 1 106 ? -6.758 -9.698 13.544 1.00 94.44 106 VAL A N 1
ATOM 857 C CA . VAL A 1 106 ? -6.939 -8.286 13.163 1.00 94.44 106 VAL A CA 1
ATOM 858 C C . VAL A 1 106 ? -5.725 -7.752 12.405 1.00 94.44 106 VAL A C 1
ATOM 860 O O . VAL A 1 106 ? -5.859 -7.127 11.351 1.00 94.44 106 VAL A O 1
ATOM 863 N N . GLY A 1 107 ? -4.519 -8.033 12.904 1.00 96.00 107 GLY A N 1
ATOM 864 C CA . GLY A 1 107 ? -3.281 -7.640 12.241 1.00 96.00 107 GLY A CA 1
ATOM 865 C C . GLY A 1 107 ? -3.147 -8.223 10.837 1.00 96.00 107 GLY A C 1
ATOM 866 O O . GLY A 1 107 ? -2.704 -7.531 9.918 1.00 96.00 107 GLY A O 1
ATOM 867 N N . ARG A 1 108 ? -3.566 -9.476 10.643 1.00 96.00 108 ARG A N 1
ATOM 868 C CA . ARG A 1 108 ? -3.537 -10.123 9.329 1.00 96.00 108 ARG A CA 1
ATOM 869 C C . ARG A 1 108 ? -4.506 -9.477 8.345 1.00 96.00 108 ARG A C 1
ATOM 871 O O . ARG A 1 108 ? -4.112 -9.222 7.209 1.00 96.00 108 ARG A O 1
ATOM 878 N N . GLU A 1 109 ? -5.725 -9.151 8.763 1.00 94.19 109 GLU A N 1
ATOM 879 C CA . GLU A 1 109 ? -6.683 -8.465 7.886 1.00 94.19 109 GLU A CA 1
ATOM 880 C C . GLU A 1 109 ? -6.211 -7.052 7.512 1.00 94.19 109 GLU A C 1
ATOM 882 O O . GLU A 1 109 ? -6.220 -6.690 6.334 1.00 94.19 109 GLU A O 1
ATOM 887 N N . LEU A 1 110 ? -5.667 -6.291 8.467 1.00 95.00 110 LEU A N 1
ATOM 888 C CA . LEU A 1 110 ? -5.041 -4.992 8.184 1.00 95.00 110 LEU A CA 1
ATOM 889 C C . LEU A 1 110 ? -3.877 -5.112 7.192 1.00 95.00 110 LEU A C 1
ATOM 891 O O . LEU A 1 110 ? -3.753 -4.299 6.274 1.00 95.00 110 LEU A O 1
ATOM 895 N N . GLY A 1 111 ? -3.043 -6.143 7.342 1.00 95.94 111 GLY A N 1
ATOM 896 C CA . GLY A 1 111 ? -1.965 -6.444 6.403 1.00 95.94 111 GLY A CA 1
ATOM 897 C C . GLY A 1 111 ? -2.480 -6.758 4.996 1.00 95.94 111 GLY A C 1
ATOM 898 O O . GLY A 1 111 ? -1.923 -6.264 4.016 1.00 95.94 111 GLY A O 1
ATOM 899 N N . ARG A 1 112 ? -3.572 -7.524 4.868 1.00 94.19 112 ARG A N 1
ATOM 900 C CA . ARG A 1 112 ? -4.193 -7.831 3.566 1.00 94.19 112 ARG A CA 1
ATOM 901 C C . ARG A 1 112 ? -4.750 -6.585 2.890 1.00 94.19 112 ARG A C 1
ATOM 903 O O . ARG A 1 112 ? -4.510 -6.392 1.700 1.00 94.19 112 ARG A O 1
ATOM 910 N N . MET A 1 113 ? -5.429 -5.720 3.642 1.00 93.69 113 MET A N 1
ATOM 911 C CA . MET A 1 113 ? -5.919 -4.443 3.120 1.00 93.69 113 MET A CA 1
ATOM 912 C C . MET A 1 113 ? -4.762 -3.564 2.642 1.00 93.69 113 MET A C 1
ATOM 914 O O . MET A 1 113 ? -4.767 -3.088 1.508 1.00 93.69 113 MET A O 1
ATOM 918 N N . ALA A 1 114 ? -3.732 -3.391 3.473 1.00 94.56 114 ALA A N 1
ATOM 919 C CA . ALA A 1 114 ? -2.606 -2.529 3.140 1.00 94.56 114 ALA A CA 1
ATOM 920 C C . ALA A 1 114 ? -1.775 -3.053 1.960 1.00 94.56 114 ALA A C 1
ATOM 922 O O . ALA A 1 114 ? -1.321 -2.266 1.135 1.00 94.56 114 ALA A O 1
ATOM 923 N N . ARG A 1 115 ? -1.636 -4.376 1.815 1.00 94.06 115 ARG A N 1
ATOM 924 C CA . ARG A 1 115 ? -0.986 -5.006 0.657 1.00 94.06 115 ARG A CA 1
ATOM 925 C C . ARG A 1 115 ? -1.570 -4.551 -0.683 1.00 94.06 115 ARG A C 1
ATOM 927 O O . ARG A 1 115 ? -0.835 -4.468 -1.666 1.00 94.06 115 ARG A O 1
ATOM 934 N N . CYS A 1 116 ? -2.864 -4.243 -0.741 1.00 92.44 116 CYS A N 1
ATOM 935 C CA . CYS A 1 116 ? -3.522 -3.835 -1.983 1.00 92.44 116 CYS A CA 1
ATOM 936 C C . CYS A 1 116 ? -2.942 -2.526 -2.550 1.00 92.44 116 CYS A C 1
ATOM 938 O O . CYS A 1 116 ? -2.997 -2.297 -3.757 1.00 92.44 116 CYS A O 1
ATOM 940 N N . PHE A 1 117 ? -2.302 -1.705 -1.713 1.00 90.94 117 PHE A N 1
ATOM 941 C CA . PHE A 1 117 ? -1.640 -0.472 -2.137 1.00 90.94 117 PHE A CA 1
ATOM 942 C C . PHE A 1 117 ? -0.332 -0.717 -2.904 1.00 90.94 117 PHE A C 1
ATOM 944 O O . PHE A 1 117 ? 0.126 0.182 -3.592 1.00 90.94 117 PHE A O 1
ATOM 951 N N . GLY A 1 118 ? 0.219 -1.935 -2.894 1.00 91.50 118 GLY A N 1
ATOM 952 C CA . GLY A 1 118 ? 1.426 -2.291 -3.649 1.00 91.50 118 GLY A CA 1
ATOM 953 C C . GLY A 1 118 ? 2.711 -2.198 -2.832 1.00 91.50 118 GLY A C 1
ATOM 954 O O . GLY A 1 118 ? 2.778 -1.528 -1.805 1.00 91.50 118 GLY A O 1
ATOM 955 N N . ALA A 1 119 ? 3.736 -2.931 -3.259 1.00 91.06 119 ALA A N 1
ATOM 956 C CA . ALA A 1 119 ? 4.954 -3.140 -2.480 1.00 91.06 119 ALA A CA 1
ATOM 957 C C . ALA A 1 119 ? 5.829 -1.883 -2.351 1.00 91.06 119 ALA A C 1
ATOM 959 O O . ALA A 1 119 ? 6.633 -1.805 -1.424 1.00 91.06 119 ALA A O 1
ATOM 960 N N . ARG A 1 120 ? 5.688 -0.905 -3.258 1.00 88.94 120 ARG A N 1
ATOM 961 C CA . ARG A 1 120 ? 6.358 0.401 -3.143 1.00 88.94 120 ARG A CA 1
ATOM 962 C C . ARG A 1 120 ? 5.657 1.350 -2.170 1.00 88.94 120 ARG A C 1
ATOM 964 O O . ARG A 1 120 ? 6.266 2.332 -1.753 1.00 88.94 120 ARG A O 1
ATOM 971 N N . ALA A 1 121 ? 4.400 1.084 -1.813 1.00 89.56 121 ALA A N 1
ATOM 972 C CA . ALA A 1 121 ? 3.676 1.894 -0.845 1.00 89.56 121 ALA A CA 1
ATOM 973 C C . ALA A 1 121 ? 4.192 1.634 0.585 1.00 89.56 121 ALA A C 1
ATOM 975 O O . ALA A 1 121 ? 4.682 0.539 0.883 1.00 89.56 121 ALA A O 1
ATOM 976 N N . PRO A 1 122 ? 4.037 2.596 1.513 1.00 90.38 122 PRO A N 1
ATOM 977 C CA . PRO A 1 122 ? 4.351 2.405 2.927 1.00 90.38 122 PRO A CA 1
ATOM 978 C C . PRO A 1 122 ? 3.265 1.543 3.601 1.00 90.38 122 PRO A C 1
ATOM 980 O O . PRO A 1 122 ? 2.465 1.998 4.418 1.00 90.38 122 PRO A O 1
ATOM 983 N N . VAL A 1 123 ? 3.170 0.275 3.194 1.00 92.88 123 VAL A N 1
ATOM 984 C CA . VAL A 1 123 ? 2.065 -0.637 3.535 1.00 92.88 123 VAL A CA 1
ATOM 985 C C . VAL A 1 123 ? 1.947 -0.897 5.036 1.00 92.88 123 VAL A C 1
ATOM 987 O O . VAL A 1 123 ? 0.846 -1.037 5.564 1.00 92.88 123 VAL A O 1
ATOM 990 N N . LYS A 1 124 ? 3.062 -0.896 5.771 1.00 92.88 124 LYS A N 1
ATOM 991 C CA . LYS A 1 124 ? 3.029 -1.049 7.228 1.00 92.88 124 LYS A CA 1
ATOM 992 C C . LYS A 1 124 ? 2.427 0.189 7.892 1.00 92.88 124 LYS A C 1
ATOM 994 O O . LYS A 1 124 ? 1.643 0.074 8.831 1.00 92.88 124 LYS A O 1
ATOM 999 N N . GLU A 1 125 ? 2.778 1.372 7.411 1.00 93.38 125 GLU A N 1
ATOM 1000 C CA . GLU A 1 125 ? 2.248 2.648 7.874 1.00 93.38 125 GLU A CA 1
ATOM 1001 C C . GLU A 1 125 ? 0.764 2.776 7.537 1.00 93.38 125 GLU A C 1
ATOM 1003 O O . GLU A 1 125 ? -0.001 3.197 8.398 1.00 93.38 125 GLU A O 1
ATOM 1008 N N . ILE A 1 126 ? 0.345 2.355 6.339 1.00 91.75 126 ILE A N 1
ATOM 1009 C CA . ILE A 1 126 ? -1.067 2.319 5.932 1.00 91.75 126 ILE A CA 1
ATOM 1010 C C . ILE A 1 126 ? -1.869 1.414 6.873 1.00 91.75 126 ILE A C 1
ATOM 1012 O O . ILE A 1 126 ? -2.878 1.856 7.419 1.00 91.75 126 ILE A O 1
ATOM 1016 N N . ALA A 1 127 ? -1.403 0.189 7.141 1.00 94.31 127 ALA A N 1
ATOM 1017 C CA . ALA A 1 127 ? -2.068 -0.725 8.075 1.00 94.31 127 ALA A CA 1
ATOM 1018 C C . ALA A 1 127 ? -2.216 -0.108 9.479 1.00 94.31 127 ALA A C 1
ATOM 1020 O O . ALA A 1 127 ? -3.292 -0.146 10.078 1.00 94.31 127 ALA A O 1
ATOM 1021 N N . ASN A 1 128 ? -1.150 0.519 9.987 1.00 91.75 128 ASN A N 1
ATOM 1022 C CA . ASN A 1 128 ? -1.177 1.193 11.285 1.00 91.75 128 ASN A CA 1
ATOM 1023 C C . ASN A 1 128 ? -2.100 2.420 11.291 1.00 91.75 128 ASN A C 1
ATOM 1025 O O . ASN A 1 128 ? -2.799 2.641 12.274 1.00 91.75 128 ASN A O 1
ATOM 1029 N N . ARG A 1 129 ? -2.136 3.201 10.205 1.00 90.69 129 ARG A N 1
ATOM 1030 C CA . ARG A 1 129 ? -3.038 4.353 10.048 1.00 90.69 129 ARG A CA 1
ATOM 1031 C C . ARG A 1 129 ? -4.496 3.920 10.068 1.00 90.69 129 ARG A C 1
ATOM 1033 O O . ARG A 1 129 ? -5.287 4.533 10.772 1.00 90.69 129 ARG A O 1
ATOM 1040 N N . ILE A 1 130 ? -4.843 2.839 9.367 1.00 89.81 130 ILE A N 1
ATOM 1041 C CA . ILE A 1 130 ? -6.202 2.278 9.399 1.00 89.81 130 ILE A CA 1
ATOM 1042 C C . ILE A 1 130 ? -6.595 1.934 10.842 1.00 89.81 130 ILE A C 1
ATOM 1044 O O . ILE A 1 130 ? -7.678 2.310 11.285 1.00 89.81 130 ILE A O 1
ATOM 1048 N N . LEU A 1 131 ? -5.701 1.296 11.603 1.00 90.00 131 LEU A N 1
ATOM 1049 C CA . LEU A 1 131 ? -5.935 0.984 13.014 1.00 90.00 131 LEU A CA 1
ATOM 1050 C C . LEU A 1 131 ? -6.150 2.249 13.867 1.00 90.00 131 LEU A C 1
ATOM 1052 O O . LEU A 1 131 ? -7.064 2.288 14.689 1.00 90.00 131 LEU A O 1
ATOM 1056 N N . THR A 1 132 ? -5.314 3.279 13.698 1.00 87.00 132 THR A N 1
ATOM 1057 C CA . THR A 1 132 ? -5.332 4.473 14.563 1.00 87.00 132 THR A CA 1
ATOM 1058 C C . THR A 1 132 ? -6.388 5.507 14.192 1.00 87.00 132 THR A C 1
ATOM 1060 O O . THR A 1 132 ? -6.820 6.251 15.070 1.00 87.00 132 THR A O 1
ATOM 1063 N N . ASP A 1 133 ? -6.804 5.562 12.927 1.00 86.06 133 ASP A N 1
ATOM 1064 C CA . ASP A 1 133 ? -7.719 6.590 12.414 1.00 86.06 133 ASP A CA 1
ATOM 1065 C C . ASP A 1 133 ? -9.202 6.186 12.544 1.00 86.06 133 ASP A C 1
ATOM 1067 O O . ASP A 1 133 ? -10.094 7.020 12.359 1.00 86.06 133 ASP A O 1
ATOM 1071 N N . CYS A 1 134 ? -9.485 4.918 12.865 1.00 85.00 134 CYS A N 1
ATOM 1072 C CA . CYS A 1 134 ? -10.843 4.433 13.119 1.00 85.00 134 CYS A CA 1
ATOM 1073 C C . CYS A 1 134 ? -11.441 4.903 14.461 1.00 85.00 134 CY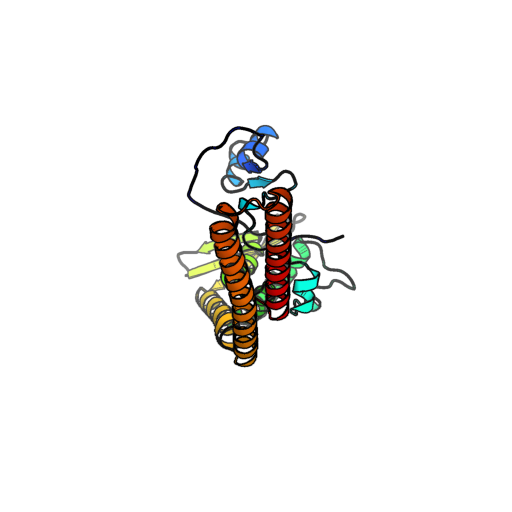S A C 1
ATOM 1075 O O . CYS A 1 134 ? -12.546 5.452 14.431 1.00 85.00 134 CYS A O 1
ATOM 1077 N N . PRO A 1 135 ? -10.789 4.715 15.631 1.00 82.94 135 PRO A N 1
ATOM 1078 C CA . PRO A 1 135 ? -11.360 5.142 16.909 1.00 82.94 135 PRO A CA 1
ATOM 1079 C C . PRO A 1 135 ? -11.496 6.669 16.999 1.00 82.94 135 PRO A C 1
ATOM 1081 O O . PRO A 1 135 ? -10.655 7.423 16.516 1.00 82.94 135 PRO A O 1
ATOM 1084 N N . ILE A 1 136 ? -12.541 7.140 17.690 1.00 76.31 136 ILE A N 1
ATOM 1085 C CA . ILE A 1 136 ? -12.805 8.582 17.871 1.00 76.31 136 ILE A CA 1
ATOM 1086 C C . ILE A 1 136 ? -11.710 9.233 18.721 1.00 76.31 136 ILE A C 1
ATOM 1088 O O . ILE A 1 136 ? -11.299 10.369 18.487 1.00 76.31 136 ILE A O 1
ATOM 1092 N N . CYS A 1 137 ? -11.276 8.527 19.761 1.00 76.38 137 CYS A N 1
ATOM 1093 C CA . CYS A 1 137 ? -10.266 8.998 20.690 1.00 76.38 137 CYS A CA 1
ATOM 1094 C C . CYS A 1 137 ? -9.594 7.808 21.358 1.00 76.38 137 CYS A C 1
ATOM 1096 O O . CYS A 1 137 ? -10.253 6.834 21.740 1.00 76.38 137 CYS A O 1
ATOM 1098 N N . ILE A 1 138 ? -8.287 7.932 21.548 1.00 79.94 138 ILE A N 1
ATOM 1099 C CA . ILE A 1 138 ? -7.480 6.954 22.249 1.00 79.94 138 ILE A CA 1
ATOM 1100 C C . ILE A 1 138 ? -6.873 7.619 23.484 1.00 79.94 138 ILE A C 1
ATOM 1102 O O . ILE A 1 138 ? -6.245 8.673 23.389 1.00 79.94 138 ILE A O 1
ATOM 1106 N N . SER A 1 139 ? -7.056 7.003 24.651 1.00 81.06 139 SER A N 1
ATOM 1107 C CA . SER A 1 139 ? -6.483 7.477 25.914 1.00 81.06 139 SER A CA 1
ATOM 1108 C C . SER A 1 139 ? -5.744 6.359 26.641 1.00 81.06 139 SER A C 1
ATOM 1110 O O . SER A 1 139 ? -6.087 5.185 26.513 1.00 81.06 139 SER A O 1
ATOM 1112 N N . PHE A 1 140 ? -4.698 6.731 27.373 1.00 78.62 140 PHE A N 1
ATOM 1113 C CA . PHE A 1 140 ? -3.827 5.803 28.085 1.00 78.62 140 PHE A CA 1
ATOM 1114 C C . PHE A 1 140 ? -4.111 5.852 29.583 1.00 78.62 140 PHE A C 1
ATOM 1116 O O . PHE A 1 140 ? -4.089 6.934 30.175 1.00 78.62 140 PHE A O 1
ATOM 1123 N N . ASP A 1 141 ? -4.330 4.684 30.183 1.00 75.69 141 ASP A N 1
ATOM 1124 C CA . ASP A 1 141 ? -4.350 4.525 31.631 1.00 75.69 141 ASP A CA 1
ATOM 1125 C C . ASP A 1 141 ? -3.017 3.920 32.095 1.00 75.69 141 ASP A C 1
ATOM 1127 O O . ASP A 1 141 ? -2.740 2.729 31.931 1.00 75.69 141 ASP A O 1
ATOM 1131 N N . GLY A 1 142 ? -2.168 4.780 32.663 1.00 66.06 142 GLY A N 1
ATOM 1132 C CA . GLY A 1 142 ? -0.833 4.403 33.118 1.00 66.06 142 GLY A CA 1
ATOM 1133 C C . GLY A 1 142 ? -0.804 3.519 34.358 1.00 66.06 142 GLY A C 1
ATOM 1134 O O . GLY A 1 142 ? 0.238 2.926 34.630 1.00 66.06 142 GLY A O 1
ATOM 1135 N N . GLU A 1 143 ? -1.910 3.410 35.096 1.00 76.75 143 GLU A N 1
ATOM 1136 C CA . GLU A 1 143 ? -1.980 2.551 36.280 1.00 76.75 143 GLU A CA 1
ATOM 1137 C C . GLU A 1 143 ? -2.307 1.107 35.907 1.00 76.75 143 GLU A C 1
ATOM 1139 O O . GLU A 1 143 ? -1.782 0.174 36.515 1.00 76.75 143 GLU A O 1
ATOM 1144 N N . THR A 1 144 ? -3.147 0.917 34.890 1.00 71.06 144 THR A N 1
ATOM 1145 C CA . THR A 1 144 ? -3.673 -0.403 34.534 1.00 71.06 144 THR A CA 1
ATOM 1146 C C . THR A 1 144 ? -2.972 -1.037 33.332 1.00 71.06 144 THR A C 1
ATOM 1148 O O . THR A 1 144 ? -3.168 -2.222 33.096 1.00 71.06 144 THR A O 1
ATOM 1151 N N . GLN A 1 145 ? -2.119 -0.296 32.609 1.00 74.19 145 GLN A N 1
ATOM 1152 C CA . GLN A 1 145 ? -1.530 -0.735 31.334 1.00 74.19 145 GLN A CA 1
ATOM 1153 C C . GLN A 1 145 ? -2.604 -1.132 30.303 1.00 74.19 145 GLN A C 1
ATOM 1155 O O . GLN A 1 145 ? -2.389 -2.014 29.481 1.00 74.19 145 GLN A O 1
ATOM 1160 N N . TYR A 1 146 ? -3.752 -0.455 30.308 1.00 81.31 146 TYR A N 1
ATOM 1161 C CA . TYR A 1 146 ? -4.746 -0.587 29.245 1.00 81.31 146 TYR A CA 1
ATOM 1162 C C . TYR A 1 146 ? -4.820 0.692 28.424 1.00 81.31 146 TYR A C 1
ATOM 1164 O O . TYR A 1 146 ? -4.643 1.818 28.907 1.00 81.31 146 TYR A O 1
ATOM 1172 N N . MET A 1 147 ? -5.137 0.506 27.153 1.00 83.19 147 MET A N 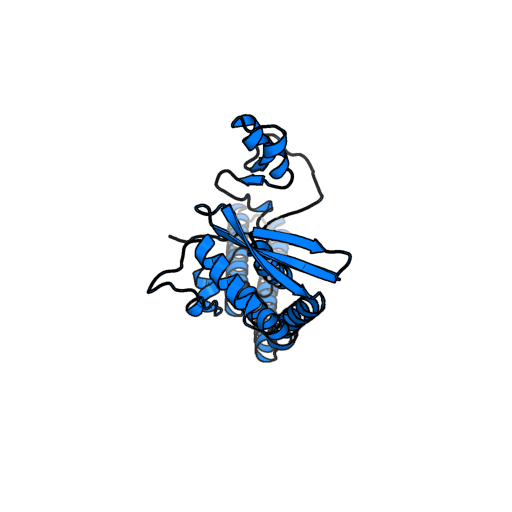1
ATOM 1173 C CA . MET A 1 147 ? -5.541 1.573 26.265 1.00 83.19 147 MET A CA 1
ATOM 1174 C C . MET A 1 147 ? -7.065 1.634 26.236 1.00 83.19 147 MET A C 1
ATOM 1176 O O . MET A 1 147 ? -7.739 0.638 25.983 1.00 83.19 147 MET A O 1
ATOM 1180 N N . LYS A 1 148 ? -7.619 2.815 26.491 1.00 84.88 148 LYS A N 1
ATOM 1181 C CA . LYS A 1 148 ? -9.051 3.069 26.384 1.00 84.88 148 LYS A CA 1
ATOM 1182 C C . LYS A 1 148 ? -9.352 3.631 24.998 1.00 84.88 148 LYS A C 1
ATOM 1184 O O . LYS A 1 148 ? -8.952 4.755 24.676 1.00 84.88 148 LYS A O 1
ATOM 1189 N N . TRP A 1 149 ? -10.062 2.845 24.199 1.00 85.81 149 TRP A N 1
ATOM 1190 C CA . TRP A 1 149 ? -10.529 3.180 22.856 1.00 85.81 149 TRP A CA 1
ATOM 1191 C C . TRP A 1 149 ? -11.966 3.675 22.894 1.00 85.81 149 TRP A C 1
ATOM 1193 O O . TRP A 1 149 ? -12.847 2.979 23.385 1.00 85.81 149 TRP A O 1
ATOM 1203 N N . THR A 1 150 ? -12.209 4.873 22.369 1.00 81.25 150 THR A N 1
ATOM 1204 C CA . THR A 1 150 ? -13.557 5.439 22.230 1.00 81.25 150 THR A CA 1
ATOM 1205 C C . THR A 1 150 ? -14.145 4.988 20.903 1.00 81.25 150 THR A C 1
ATOM 1207 O O . THR A 1 150 ? -13.644 5.385 19.848 1.00 81.25 150 THR A O 1
ATOM 1210 N N . THR A 1 151 ? -15.172 4.141 20.965 1.00 76.19 151 THR A N 1
ATOM 1211 C CA . THR A 1 151 ? -15.675 3.402 19.800 1.00 76.19 151 THR A CA 1
ATOM 1212 C C . THR A 1 151 ? -16.833 4.120 19.121 1.00 76.19 151 THR A C 1
ATOM 1214 O O . THR A 1 151 ? -16.835 4.272 17.903 1.00 76.19 151 THR A O 1
ATOM 1217 N N . THR A 1 152 ? -17.781 4.641 19.902 1.00 77.56 152 THR A N 1
ATOM 1218 C CA . THR A 1 152 ? -18.897 5.443 19.396 1.00 77.56 152 THR A CA 1
ATOM 1219 C C . THR A 1 152 ? -19.199 6.612 20.331 1.00 77.56 152 THR A C 1
ATOM 1221 O O . THR A 1 152 ? -18.814 6.622 21.504 1.00 77.56 152 THR A O 1
ATOM 1224 N N . TYR A 1 153 ? -19.863 7.618 19.771 1.00 75.19 153 TYR A N 1
ATOM 1225 C CA . TYR A 1 153 ? -20.462 8.731 20.494 1.00 75.19 153 TYR A CA 1
ATOM 1226 C C . TYR A 1 153 ? -21.923 8.813 20.066 1.00 75.19 153 TYR A C 1
ATOM 1228 O O . TYR A 1 153 ? -22.176 8.896 18.863 1.00 75.19 153 TYR A O 1
ATOM 1236 N N . GLU A 1 154 ? -22.849 8.771 21.017 1.00 78.69 154 GLU A N 1
ATOM 1237 C CA . GLU A 1 154 ? -24.288 8.893 20.791 1.00 78.69 154 GLU A CA 1
ATOM 1238 C C . GLU A 1 154 ? -24.712 10.345 21.084 1.00 78.69 154 GLU A C 1
ATOM 1240 O O . GLU A 1 154 ? -24.748 10.748 22.250 1.00 78.69 154 GLU A O 1
ATOM 1245 N N . PRO A 1 155 ? -25.011 11.169 20.060 1.00 73.69 155 PRO A N 1
ATOM 1246 C CA . PRO A 1 155 ? -25.294 12.591 20.263 1.00 73.69 155 PRO A CA 1
ATOM 1247 C C . PRO A 1 155 ? -26.564 12.840 21.080 1.00 73.69 155 PRO A C 1
ATOM 1249 O O . PRO A 1 155 ? -26.649 13.837 21.793 1.00 73.69 155 PRO A O 1
ATOM 1252 N N . ASP A 1 156 ? -27.544 11.941 20.969 1.00 80.94 156 ASP A N 1
ATOM 1253 C CA . ASP A 1 156 ? -28.855 12.092 21.602 1.00 80.94 156 ASP A CA 1
ATOM 1254 C C . ASP A 1 156 ? -28.807 11.856 23.118 1.00 80.94 156 ASP A C 1
ATOM 1256 O O . ASP A 1 156 ? -29.599 12.437 23.863 1.00 80.94 156 ASP A O 1
ATOM 1260 N N . THR A 1 157 ? -27.871 11.027 23.589 1.00 81.50 157 THR A N 1
ATOM 1261 C CA . THR A 1 157 ? -27.688 10.711 25.015 1.00 81.50 157 THR A CA 1
ATOM 1262 C C . THR A 1 157 ? -26.438 11.353 25.621 1.00 81.50 157 THR A C 1
ATOM 1264 O O . THR A 1 157 ? -26.288 11.338 26.841 1.00 81.50 157 THR A O 1
ATOM 1267 N N . ASP A 1 158 ? -25.572 11.950 24.794 1.00 78.56 158 ASP A N 1
ATOM 1268 C CA . ASP A 1 158 ? -24.231 12.431 25.159 1.00 78.56 158 ASP A CA 1
ATOM 1269 C C . ASP A 1 158 ? -23.356 11.330 25.795 1.00 78.56 158 ASP A C 1
ATOM 1271 O O . ASP A 1 158 ? -22.493 11.586 26.639 1.00 78.56 158 ASP A O 1
ATOM 1275 N N . GLU A 1 159 ? -23.582 10.075 25.393 1.00 81.44 159 GLU A N 1
ATOM 1276 C CA . GLU A 1 159 ? -22.862 8.913 25.906 1.00 81.44 159 GLU A CA 1
ATOM 1277 C C . GLU A 1 159 ? -21.756 8.459 24.952 1.00 81.44 159 GLU A C 1
ATOM 1279 O O . GLU A 1 159 ? -21.855 8.534 23.726 1.00 81.44 159 GLU A O 1
ATOM 1284 N N . TYR A 1 160 ? -20.681 7.949 25.545 1.00 80.44 160 TYR A N 1
ATOM 1285 C CA . TYR A 1 160 ? -19.553 7.373 24.830 1.00 80.44 160 TYR A CA 1
ATOM 1286 C C . TYR A 1 160 ? -19.425 5.900 25.184 1.00 80.44 160 TYR A C 1
ATOM 1288 O O . TYR A 1 160 ? -19.431 5.535 26.364 1.00 80.44 160 TYR A O 1
ATOM 1296 N N . THR A 1 161 ? -19.220 5.066 24.170 1.00 82.50 161 THR A N 1
ATOM 1297 C CA . THR A 1 161 ? -18.851 3.666 24.372 1.00 82.50 161 THR A CA 1
ATOM 1298 C C . THR A 1 161 ? -17.341 3.514 24.293 1.00 82.50 161 THR A C 1
ATOM 1300 O O . THR A 1 161 ? -16.663 4.155 23.482 1.00 82.50 161 THR A O 1
ATOM 1303 N N . PHE A 1 162 ? -16.801 2.656 25.156 1.00 85.50 162 PHE A N 1
ATOM 1304 C CA . PHE A 1 162 ? -15.366 2.446 25.254 1.00 85.50 162 PHE A CA 1
ATOM 1305 C C . PHE A 1 162 ? -15.019 0.965 25.305 1.00 85.50 162 PHE A C 1
ATOM 1307 O O . PHE A 1 162 ? -15.713 0.187 25.958 1.00 85.50 162 PHE A O 1
ATOM 1314 N N . ALA A 1 163 ? -13.897 0.616 24.687 1.00 84.94 163 ALA A N 1
ATOM 1315 C CA . ALA A 1 163 ? -13.232 -0.665 24.854 1.00 84.94 163 ALA A CA 1
ATOM 1316 C C . ALA A 1 163 ? -11.911 -0.467 25.604 1.00 84.94 163 ALA A C 1
ATOM 1318 O O . ALA A 1 163 ? -11.215 0.533 25.404 1.00 84.94 163 ALA A O 1
ATOM 1319 N N . TYR A 1 164 ? -11.575 -1.418 26.471 1.00 85.69 164 TYR A N 1
ATOM 1320 C CA . TYR A 1 164 ? -10.279 -1.482 27.138 1.00 85.69 164 TYR A CA 1
ATOM 1321 C C . TYR A 1 164 ? -9.452 -2.560 26.458 1.00 85.69 164 TYR A C 1
ATOM 1323 O O . TYR A 1 164 ? -9.864 -3.716 26.412 1.00 85.69 164 TYR A O 1
ATOM 1331 N N . ILE A 1 165 ? -8.308 -2.164 25.916 1.00 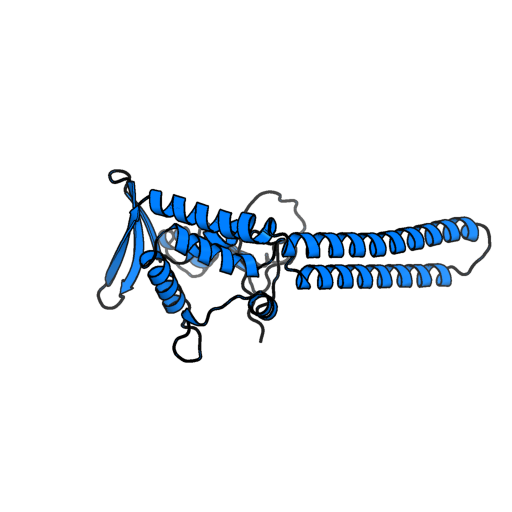85.62 165 ILE A N 1
ATOM 1332 C CA . ILE A 1 165 ? -7.443 -3.020 25.113 1.00 85.62 165 ILE A CA 1
ATOM 1333 C C . ILE A 1 165 ? -6.090 -3.128 25.805 1.00 85.62 165 ILE A C 1
ATOM 1335 O O . ILE A 1 165 ? -5.486 -2.114 26.159 1.00 85.62 165 ILE A O 1
ATOM 1339 N N . ASP A 1 166 ? -5.631 -4.356 26.017 1.00 86.75 166 ASP A N 1
ATOM 1340 C CA . ASP A 1 166 ? -4.309 -4.651 26.573 1.00 86.75 166 ASP A CA 1
ATOM 1341 C C . ASP A 1 166 ? -3.203 -4.289 25.559 1.00 86.75 166 ASP A C 1
ATOM 1343 O O . ASP A 1 166 ? -3.380 -4.435 24.349 1.00 86.75 166 ASP A O 1
ATOM 1347 N N . PHE A 1 167 ? -2.031 -3.855 26.025 1.00 83.94 167 PHE A N 1
ATOM 1348 C CA . PHE A 1 167 ? -0.848 -3.696 25.173 1.00 83.94 167 PHE A CA 1
ATOM 1349 C C . PHE A 1 167 ? -0.443 -4.968 24.441 1.00 83.94 167 PHE A C 1
ATOM 1351 O O . PHE A 1 167 ? 0.048 -4.882 23.312 1.00 83.94 167 PHE A O 1
ATOM 1358 N N . GLU A 1 168 ? -0.657 -6.134 25.050 1.00 89.38 168 GLU A N 1
ATOM 1359 C CA . GLU A 1 168 ? -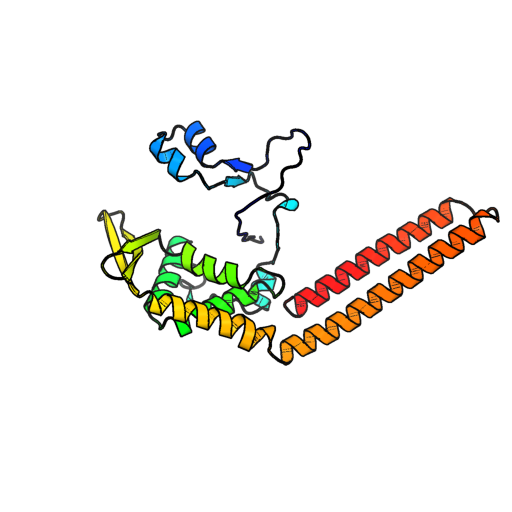0.377 -7.407 24.389 1.00 89.38 168 GLU A CA 1
ATOM 1360 C C . GLU A 1 168 ? -1.191 -7.553 23.091 1.00 89.38 168 GLU A C 1
ATOM 1362 O O . GLU A 1 168 ? -0.686 -8.048 22.083 1.00 89.38 168 GLU A O 1
ATOM 1367 N N . TYR A 1 169 ? -2.411 -7.016 23.059 1.00 90.19 169 TYR A N 1
ATOM 1368 C CA . TYR A 1 169 ? -3.252 -7.016 21.866 1.00 90.19 169 TYR A CA 1
ATOM 1369 C C . TYR A 1 169 ? -2.595 -6.281 20.688 1.00 90.19 169 TYR A C 1
ATOM 1371 O O . TYR A 1 169 ? -2.531 -6.802 19.574 1.00 90.19 169 TYR A O 1
ATOM 1379 N N . PHE A 1 170 ? -2.022 -5.099 20.938 1.00 88.69 170 PHE A N 1
ATOM 1380 C CA . PHE A 1 170 ? -1.310 -4.318 19.918 1.00 88.69 170 PHE A CA 1
ATOM 1381 C C . PHE A 1 170 ? -0.026 -4.990 19.446 1.00 88.69 170 PHE A C 1
ATOM 1383 O O . PHE A 1 170 ? 0.345 -4.866 18.276 1.00 88.69 170 PHE A O 1
ATOM 1390 N N . TYR A 1 171 ? 0.654 -5.704 20.344 1.00 92.00 171 TYR A N 1
ATOM 1391 C CA . TYR A 1 171 ? 1.796 -6.518 19.958 1.00 92.00 171 TYR A CA 1
ATOM 1392 C C . TYR A 1 171 ? 1.373 -7.572 18.930 1.00 92.00 171 TYR A C 1
ATOM 1394 O O . TYR A 1 171 ? 1.984 -7.645 17.863 1.00 92.00 171 TYR A O 1
ATOM 1402 N N . TRP A 1 172 ? 0.294 -8.313 19.197 1.00 95.69 172 TRP A N 1
ATOM 1403 C CA . TRP A 1 172 ? -0.213 -9.332 18.276 1.00 95.69 172 TRP A CA 1
ATOM 1404 C C . TRP A 1 172 ? -0.726 -8.749 16.955 1.00 95.69 172 TRP A C 1
ATOM 1406 O O . TRP A 1 172 ? -0.421 -9.315 15.906 1.00 95.69 172 TRP A O 1
ATOM 1416 N N . ILE A 1 173 ? -1.371 -7.576 16.967 1.00 95.19 173 ILE A N 1
ATOM 1417 C CA . ILE A 1 173 ? -1.714 -6.839 15.734 1.00 95.19 173 ILE A CA 1
ATOM 1418 C C . ILE A 1 173 ? -0.465 -6.549 14.906 1.00 95.19 173 ILE A C 1
ATOM 1420 O O . ILE A 1 173 ? -0.409 -6.861 13.717 1.00 95.19 173 ILE A O 1
ATOM 1424 N N . SER A 1 174 ? 0.570 -5.990 15.530 1.00 95.12 174 SER A N 1
ATOM 1425 C CA . SER A 1 174 ? 1.825 -5.669 14.846 1.00 95.12 174 SER A CA 1
ATOM 1426 C C . SER A 1 174 ? 2.513 -6.916 14.273 1.00 95.12 174 SER A C 1
ATOM 1428 O O . SER A 1 174 ? 3.063 -6.862 13.165 1.00 95.12 174 SER A O 1
ATOM 1430 N N . GLN A 1 175 ? 2.446 -8.051 14.983 1.00 96.94 175 GLN A N 1
ATOM 1431 C CA . GLN A 1 175 ? 2.926 -9.338 14.471 1.00 96.94 175 GLN A CA 1
ATOM 1432 C C . GLN A 1 175 ? 2.107 -9.803 13.263 1.00 96.94 175 GLN A C 1
ATOM 1434 O O . GLN A 1 175 ? 2.701 -10.132 12.244 1.00 96.94 175 GLN A O 1
ATOM 1439 N N . GLY A 1 176 ? 0.774 -9.754 13.324 1.00 97.44 176 GLY A N 1
ATOM 1440 C CA . GLY A 1 176 ? -0.096 -10.179 12.220 1.00 97.44 176 GLY A CA 1
ATOM 1441 C C . GLY A 1 176 ? 0.083 -9.337 10.954 1.00 97.44 176 GLY A C 1
ATOM 1442 O O . GLY A 1 176 ? 0.131 -9.885 9.848 1.00 97.44 176 GLY A O 1
ATOM 1443 N N . ILE A 1 177 ? 0.267 -8.018 11.115 1.00 97.31 177 ILE A N 1
ATOM 1444 C CA . ILE A 1 177 ? 0.613 -7.102 10.016 1.00 97.31 177 ILE A CA 1
ATOM 1445 C C . ILE A 1 177 ? 1.952 -7.517 9.402 1.00 97.31 177 ILE A C 1
ATOM 1447 O O . ILE A 1 177 ? 2.069 -7.642 8.184 1.00 97.31 177 ILE A O 1
ATOM 1451 N N . THR A 1 178 ? 2.967 -7.733 10.243 1.00 96.25 178 THR A N 1
ATOM 1452 C CA . THR A 1 178 ? 4.321 -8.076 9.791 1.00 96.25 178 THR A CA 1
ATOM 1453 C C . THR A 1 178 ? 4.336 -9.420 9.063 1.00 96.25 178 THR A C 1
ATOM 1455 O O . THR A 1 178 ? 4.834 -9.490 7.944 1.00 96.25 178 THR A O 1
ATOM 1458 N N . GLU A 1 179 ? 3.729 -10.451 9.646 1.00 95.88 179 GLU A N 1
ATOM 1459 C CA . GLU A 1 179 ? 3.616 -11.786 9.054 1.00 95.88 179 GLU A CA 1
ATOM 1460 C C . GLU A 1 179 ? 2.927 -11.720 7.685 1.00 95.88 179 GLU A C 1
ATOM 1462 O O . GLU A 1 179 ? 3.420 -12.258 6.696 1.00 95.88 179 GLU A O 1
ATOM 1467 N N . THR A 1 180 ? 1.810 -10.999 7.586 1.00 96.31 180 THR A N 1
ATOM 1468 C CA . THR A 1 180 ? 1.045 -10.926 6.335 1.00 96.31 180 THR A CA 1
ATOM 1469 C C . THR A 1 180 ? 1.785 -10.187 5.232 1.00 96.31 180 THR A C 1
ATOM 1471 O O . THR A 1 180 ? 1.770 -10.624 4.081 1.00 96.31 180 THR A O 1
ATOM 1474 N N . LEU A 1 181 ? 2.412 -9.057 5.563 1.00 95.56 181 LEU A N 1
ATOM 1475 C CA . LEU A 1 181 ? 3.092 -8.228 4.574 1.00 95.56 181 LEU A CA 1
ATOM 1476 C C . LEU A 1 181 ? 4.430 -8.835 4.153 1.00 95.56 181 LEU A C 1
ATOM 1478 O O . LEU A 1 181 ? 4.730 -8.887 2.964 1.00 95.56 181 LEU A O 1
ATOM 1482 N N . PHE A 1 182 ? 5.234 -9.302 5.104 1.00 91.88 182 PHE A N 1
ATOM 1483 C CA . PHE A 1 182 ? 6.594 -9.745 4.816 1.00 91.88 182 PHE A CA 1
ATOM 1484 C C . PHE A 1 182 ? 6.666 -11.242 4.564 1.00 91.88 182 PHE A C 1
ATOM 1486 O O . PHE A 1 182 ? 7.157 -11.638 3.512 1.00 91.88 182 PHE A O 1
ATOM 1493 N N . ASP A 1 183 ? 6.138 -12.065 5.464 1.00 90.56 183 ASP A N 1
ATOM 1494 C CA . ASP A 1 183 ? 6.337 -13.515 5.388 1.00 90.56 183 ASP A CA 1
ATOM 1495 C C . ASP A 1 183 ? 5.407 -14.165 4.355 1.00 90.56 183 ASP A C 1
ATOM 1497 O O . ASP A 1 183 ? 5.822 -15.049 3.607 1.00 90.56 183 ASP A O 1
ATOM 1501 N N . LEU A 1 184 ? 4.155 -13.706 4.282 1.00 91.88 184 LEU A N 1
ATOM 1502 C CA . LEU A 1 184 ? 3.120 -14.291 3.420 1.00 91.88 184 LEU A CA 1
ATOM 1503 C C . LEU A 1 184 ? 2.951 -13.581 2.070 1.00 91.88 184 LEU A C 1
ATOM 1505 O O . LEU A 1 184 ? 2.165 -14.038 1.236 1.00 91.88 184 LEU A O 1
ATOM 1509 N N . TRP A 1 185 ? 3.644 -12.462 1.844 1.00 93.94 185 TRP A N 1
ATOM 1510 C CA . TRP A 1 185 ? 3.547 -11.718 0.587 1.00 93.94 185 TRP A CA 1
ATOM 1511 C C . TRP A 1 185 ? 4.897 -11.329 -0.005 1.00 93.94 185 TRP A C 1
ATOM 1513 O O . TRP A 1 185 ? 5.226 -11.817 -1.081 1.00 93.94 185 TRP A O 1
ATOM 1523 N N . LEU A 1 186 ? 5.685 -10.466 0.636 1.00 90.56 186 LEU A N 1
ATOM 1524 C CA . LEU A 1 186 ? 6.928 -9.989 0.015 1.00 90.56 186 LEU A CA 1
ATOM 1525 C C . LEU A 1 186 ? 8.001 -11.084 -0.086 1.00 90.56 186 LEU A C 1
ATOM 1527 O O . LEU A 1 186 ? 8.780 -11.089 -1.037 1.00 90.56 186 LEU A O 1
ATOM 1531 N N . ALA A 1 187 ? 8.023 -12.025 0.859 1.00 90.88 187 ALA A N 1
ATOM 1532 C CA . ALA A 1 187 ? 8.874 -13.211 0.826 1.00 90.88 187 ALA A CA 1
ATOM 1533 C C . ALA A 1 187 ? 8.225 -14.404 0.100 1.00 90.88 187 ALA A C 1
ATOM 1535 O O . ALA A 1 187 ? 8.857 -15.455 -0.032 1.00 90.88 187 ALA A O 1
ATOM 1536 N N . ASP A 1 188 ? 6.983 -14.267 -0.376 1.00 93.50 188 ASP A N 1
ATOM 1537 C CA . ASP A 1 188 ? 6.304 -15.338 -1.094 1.00 93.50 188 ASP A CA 1
ATOM 1538 C C . ASP A 1 188 ? 6.990 -15.614 -2.441 1.00 93.50 188 ASP A C 1
ATOM 1540 O O . ASP A 1 188 ? 7.333 -14.709 -3.209 1.00 93.50 188 ASP A O 1
ATOM 1544 N N . ALA A 1 189 ? 7.166 -16.899 -2.751 1.00 92.75 189 ALA A N 1
ATOM 1545 C CA . ALA A 1 189 ? 7.885 -17.335 -3.942 1.00 92.75 189 ALA A CA 1
ATOM 1546 C C . ALA A 1 189 ? 7.195 -16.900 -5.245 1.00 92.75 189 ALA A C 1
ATOM 1548 O O . ALA A 1 189 ? 7.874 -16.675 -6.249 1.00 92.75 189 ALA A O 1
ATOM 1549 N N . VAL A 1 190 ? 5.862 -16.764 -5.249 1.00 92.56 190 VAL A N 1
ATOM 1550 C CA . VAL A 1 190 ? 5.118 -16.313 -6.432 1.00 92.56 190 VAL A CA 1
ATOM 1551 C C . VAL A 1 190 ? 5.369 -14.830 -6.674 1.00 92.56 190 VAL A C 1
ATOM 1553 O O . VAL A 1 190 ? 5.628 -14.439 -7.814 1.00 92.56 190 VAL A O 1
ATOM 1556 N N . PHE A 1 191 ? 5.323 -14.007 -5.624 1.00 92.44 191 PHE A N 1
ATOM 1557 C CA . PHE A 1 191 ? 5.637 -12.583 -5.744 1.00 92.44 191 PHE A CA 1
ATOM 1558 C C . PHE A 1 191 ? 7.095 -12.361 -6.164 1.00 92.44 191 PHE A C 1
ATOM 1560 O O . PHE A 1 191 ? 7.341 -11.674 -7.155 1.00 92.44 191 PHE A O 1
ATOM 1567 N N . LEU A 1 192 ? 8.053 -13.008 -5.490 1.00 93.88 192 LEU A N 1
ATOM 1568 C CA . LEU A 1 192 ? 9.477 -12.897 -5.823 1.00 93.88 192 LEU A CA 1
ATOM 1569 C C . LEU A 1 192 ? 9.780 -13.352 -7.253 1.00 93.88 192 LEU A C 1
ATOM 1571 O O . LEU A 1 192 ? 10.536 -12.688 -7.959 1.00 93.88 192 LEU A O 1
ATOM 1575 N N . GLY A 1 193 ? 9.162 -14.444 -7.710 1.00 95.12 193 GLY A N 1
ATOM 1576 C CA . GLY A 1 193 ? 9.314 -14.910 -9.087 1.00 95.12 193 GLY A CA 1
ATOM 1577 C C . GLY A 1 193 ? 8.847 -13.870 -10.108 1.00 95.12 193 GLY A C 1
ATOM 1578 O O . GLY A 1 193 ? 9.564 -13.580 -11.063 1.00 95.12 193 GLY A O 1
ATOM 1579 N N . LYS A 1 194 ? 7.677 -13.255 -9.884 1.00 95.12 194 LYS A N 1
ATOM 1580 C CA . LYS A 1 194 ? 7.169 -12.173 -10.744 1.00 95.12 194 LYS A CA 1
ATOM 1581 C C . LYS A 1 194 ? 8.065 -10.935 -10.707 1.00 95.12 194 LYS A C 1
ATOM 1583 O O . LYS A 1 194 ? 8.320 -10.351 -11.756 1.00 95.12 194 LYS A O 1
ATOM 1588 N N . TYR A 1 195 ? 8.547 -10.560 -9.523 1.00 94.62 195 TYR A N 1
ATOM 1589 C CA . TYR A 1 195 ? 9.459 -9.434 -9.340 1.00 94.62 195 TYR A CA 1
ATOM 1590 C C . TYR A 1 195 ? 10.761 -9.618 -10.123 1.00 94.62 195 TYR A C 1
ATOM 1592 O O . TYR A 1 195 ? 11.153 -8.713 -10.851 1.00 94.62 195 TYR A O 1
ATOM 1600 N N . ILE A 1 196 ? 11.401 -10.788 -10.020 1.00 96.12 196 ILE A N 1
ATOM 1601 C CA . ILE A 1 196 ? 12.658 -11.083 -10.725 1.00 96.12 196 ILE A CA 1
ATOM 1602 C C . ILE A 1 196 ? 12.458 -10.984 -12.237 1.00 96.12 196 ILE A C 1
ATOM 1604 O O . ILE A 1 196 ? 13.196 -10.261 -12.895 1.00 96.12 196 ILE A O 1
ATOM 1608 N N . VAL A 1 197 ? 11.421 -11.638 -12.772 1.00 96.88 197 VAL A N 1
ATOM 1609 C CA . VAL A 1 197 ? 11.118 -11.602 -14.213 1.00 96.88 197 VAL A CA 1
ATOM 1610 C C . VAL A 1 197 ? 10.866 -10.171 -14.691 1.00 96.88 197 VAL A C 1
ATOM 1612 O O . VAL A 1 197 ? 11.347 -9.775 -15.749 1.00 96.88 197 VAL A O 1
ATOM 1615 N N . HIS A 1 198 ? 10.128 -9.378 -13.911 1.00 96.19 198 HIS A N 1
ATOM 1616 C CA . HIS A 1 198 ? 9.883 -7.977 -14.236 1.00 96.19 198 HIS A CA 1
ATOM 1617 C C . HIS A 1 198 ? 11.167 -7.138 -14.196 1.00 96.19 198 HIS A C 1
ATOM 1619 O O . HIS A 1 198 ? 11.386 -6.334 -15.097 1.00 96.19 198 HIS A O 1
ATOM 1625 N N . ALA A 1 199 ? 12.018 -7.333 -13.186 1.00 95.81 199 ALA A N 1
ATOM 1626 C CA . ALA A 1 199 ? 13.274 -6.607 -13.041 1.00 95.81 199 ALA A CA 1
ATOM 1627 C C . ALA A 1 199 ? 14.261 -6.930 -14.172 1.00 95.81 199 ALA A C 1
ATOM 1629 O O . ALA A 1 199 ? 14.876 -6.019 -14.716 1.00 95.81 199 ALA A O 1
ATOM 1630 N N . GLU A 1 200 ? 14.387 -8.203 -14.560 1.00 97.31 200 GLU A N 1
ATOM 1631 C CA . GLU A 1 200 ? 15.202 -8.621 -15.709 1.00 97.31 200 GLU A CA 1
ATOM 1632 C C . GLU A 1 200 ? 14.710 -7.959 -17.000 1.00 97.31 200 GLU A C 1
ATOM 1634 O O . GLU A 1 200 ? 15.481 -7.295 -17.688 1.00 97.31 200 GLU A O 1
ATOM 1639 N N . TRP A 1 201 ? 13.405 -8.035 -17.270 1.00 97.25 201 TRP A N 1
ATOM 1640 C CA . TRP A 1 201 ? 12.797 -7.404 -18.441 1.00 97.25 201 TRP A CA 1
ATOM 1641 C C . TRP A 1 201 ? 12.954 -5.873 -18.463 1.00 97.25 201 TRP A C 1
ATOM 1643 O O . TRP A 1 201 ? 13.227 -5.295 -19.515 1.00 97.25 201 TRP A O 1
ATOM 1653 N N . ALA A 1 202 ? 12.801 -5.204 -17.317 1.00 95.81 202 ALA A N 1
ATOM 1654 C CA . ALA A 1 202 ? 12.983 -3.758 -17.209 1.00 95.81 202 ALA A CA 1
ATOM 1655 C C . ALA A 1 202 ? 14.447 -3.348 -17.444 1.00 95.81 202 ALA A C 1
ATOM 1657 O O . ALA A 1 202 ? 14.708 -2.350 -18.121 1.00 95.81 202 ALA A O 1
ATOM 1658 N N . ASN A 1 203 ? 15.398 -4.135 -16.930 1.00 96.12 203 ASN A N 1
ATOM 1659 C CA . ASN A 1 203 ? 16.824 -3.916 -17.159 1.00 96.12 203 ASN A CA 1
ATOM 1660 C C . ASN A 1 203 ? 17.184 -4.072 -18.640 1.00 96.12 203 ASN A C 1
ATOM 1662 O O . ASN A 1 203 ? 17.903 -3.229 -19.166 1.00 96.12 203 ASN A O 1
ATOM 1666 N N . ASP A 1 204 ? 16.653 -5.092 -19.320 1.00 96.88 204 ASP A N 1
ATOM 1667 C CA . ASP A 1 204 ? 16.897 -5.308 -20.752 1.00 96.88 204 ASP A CA 1
ATOM 1668 C C . ASP A 1 204 ? 16.412 -4.115 -21.596 1.00 96.88 204 ASP A C 1
ATOM 1670 O O . ASP A 1 204 ? 17.145 -3.626 -22.457 1.00 96.88 204 ASP A O 1
ATOM 1674 N N . LEU A 1 205 ? 15.210 -3.595 -21.315 1.00 94.31 205 LEU A N 1
ATOM 1675 C CA . LEU A 1 205 ? 14.673 -2.412 -22.003 1.00 94.31 205 LEU A CA 1
ATOM 1676 C C . LEU A 1 205 ? 15.486 -1.142 -21.728 1.00 94.31 205 LEU A C 1
ATOM 1678 O O . LEU A 1 205 ? 15.679 -0.319 -22.622 1.00 94.31 205 LEU A O 1
ATOM 1682 N N . THR A 1 206 ? 15.954 -0.976 -20.491 1.00 92.94 206 THR A N 1
ATOM 1683 C CA . THR A 1 206 ? 16.758 0.189 -20.101 1.00 92.94 206 THR A CA 1
ATOM 1684 C C . THR A 1 206 ? 18.129 0.138 -20.773 1.00 92.94 206 THR A C 1
ATOM 1686 O O . THR A 1 206 ? 18.570 1.135 -21.337 1.00 92.94 206 THR A O 1
ATOM 1689 N N . ALA A 1 207 ? 18.761 -1.038 -20.812 1.00 94.50 207 ALA A N 1
ATOM 1690 C CA . ALA A 1 207 ? 20.036 -1.250 -21.488 1.00 94.50 207 ALA A CA 1
ATOM 1691 C C . ALA A 1 207 ? 19.939 -1.011 -23.007 1.00 94.50 207 ALA A C 1
ATOM 1693 O O . ALA A 1 207 ? 20.853 -0.446 -23.604 1.00 94.50 207 ALA A O 1
ATOM 1694 N N . GLU A 1 208 ? 18.824 -1.392 -23.644 1.00 94.12 208 GLU A N 1
ATOM 1695 C CA . GLU A 1 208 ? 18.574 -1.059 -25.053 1.00 94.12 208 GLU A CA 1
ATOM 1696 C C . GLU A 1 208 ? 18.557 0.464 -25.272 1.00 94.12 208 GLU A C 1
ATOM 1698 O O . GLU A 1 208 ? 19.194 0.957 -26.206 1.00 94.12 208 GLU A O 1
ATOM 1703 N N . MET A 1 209 ? 17.898 1.223 -24.388 1.00 94.56 209 MET A N 1
ATOM 1704 C CA . MET A 1 209 ? 17.888 2.688 -24.465 1.00 94.56 209 MET A CA 1
ATOM 1705 C C . MET A 1 209 ? 19.255 3.315 -24.215 1.00 94.56 209 MET A C 1
ATOM 1707 O O . MET A 1 209 ? 19.617 4.255 -24.920 1.00 94.56 209 MET A O 1
ATOM 1711 N N . GLU A 1 210 ? 20.030 2.793 -23.264 1.00 93.31 210 GLU A N 1
ATOM 1712 C CA . GLU A 1 210 ? 21.404 3.245 -23.022 1.00 93.31 210 GLU A CA 1
ATOM 1713 C C . GLU A 1 210 ? 22.261 3.100 -24.288 1.00 93.31 210 GLU A C 1
ATOM 1715 O O . GLU A 1 210 ? 22.911 4.061 -24.701 1.00 93.31 210 GLU A O 1
ATOM 1720 N N . ILE A 1 211 ? 22.182 1.953 -24.973 1.00 94.12 211 ILE A N 1
ATOM 1721 C CA . ILE A 1 211 ? 22.895 1.719 -26.239 1.00 94.12 211 ILE A CA 1
ATOM 1722 C C . ILE A 1 211 ? 22.454 2.720 -27.317 1.00 94.12 211 ILE A C 1
ATOM 1724 O O . ILE A 1 211 ? 23.291 3.261 -28.042 1.00 94.12 211 ILE A O 1
ATOM 1728 N N . LEU A 1 212 ? 21.151 2.985 -27.448 1.00 91.88 212 LEU A N 1
ATOM 1729 C CA . LEU A 1 212 ? 20.639 3.942 -28.436 1.00 91.88 212 LEU A CA 1
ATOM 1730 C C . LEU A 1 212 ? 21.127 5.372 -28.163 1.00 91.88 212 LEU A C 1
ATOM 1732 O O . LEU A 1 212 ? 21.507 6.084 -29.101 1.00 91.88 212 LEU A O 1
ATOM 1736 N N . TRP A 1 213 ? 21.170 5.777 -26.894 1.00 92.69 213 TRP A N 1
ATOM 1737 C CA . TRP A 1 213 ? 21.706 7.069 -26.473 1.00 92.69 213 TRP A CA 1
ATOM 1738 C C . TRP A 1 213 ? 23.221 7.181 -26.690 1.00 92.69 213 TRP A C 1
ATOM 1740 O O . TRP A 1 213 ? 23.698 8.230 -27.137 1.00 92.69 213 TRP A O 1
ATOM 1750 N N . GLU A 1 214 ? 23.982 6.111 -26.447 1.00 91.12 214 GLU A N 1
ATOM 1751 C CA . GLU A 1 214 ? 25.416 6.051 -26.760 1.00 91.12 214 GLU A CA 1
ATOM 1752 C C . GLU A 1 214 ? 25.667 6.203 -28.266 1.00 91.12 214 GLU A C 1
ATOM 1754 O O . GLU A 1 214 ? 26.452 7.060 -28.678 1.00 91.12 214 GLU A O 1
ATOM 1759 N N . LEU A 1 215 ? 24.937 5.453 -29.099 1.00 88.25 215 LEU A N 1
ATOM 1760 C CA . LEU A 1 215 ? 25.032 5.547 -30.560 1.00 88.25 215 LEU A CA 1
ATOM 1761 C C . LEU A 1 215 ? 24.695 6.955 -31.068 1.00 88.25 215 LEU A C 1
ATOM 1763 O O . LEU A 1 215 ? 25.370 7.471 -31.960 1.00 88.25 215 LEU A O 1
ATOM 1767 N N . TYR A 1 216 ? 23.678 7.603 -30.494 1.00 87.31 216 TYR A N 1
ATOM 1768 C CA . TYR A 1 216 ? 23.365 9.000 -30.793 1.00 87.31 216 TYR A CA 1
ATOM 1769 C C . TYR A 1 216 ? 24.518 9.944 -30.435 1.00 87.31 216 TYR A C 1
ATOM 1771 O O . TYR A 1 216 ? 24.893 10.802 -31.240 1.00 87.31 216 TYR A O 1
ATOM 1779 N N . SER A 1 217 ? 25.095 9.787 -29.241 1.00 85.94 217 SER A N 1
ATOM 1780 C CA . SER A 1 217 ? 26.219 10.603 -28.774 1.00 85.94 217 SER A CA 1
ATOM 1781 C C . SER A 1 217 ? 27.444 10.464 -29.682 1.00 85.94 217 SER A C 1
ATOM 1783 O O . SER A 1 217 ? 28.065 11.476 -30.032 1.00 85.94 217 SER A O 1
ATOM 1785 N N . ASP A 1 218 ? 27.760 9.237 -30.099 1.00 83.56 218 ASP A N 1
ATOM 1786 C CA . ASP A 1 218 ? 28.856 8.941 -31.020 1.00 83.56 218 ASP A CA 1
ATOM 1787 C C . ASP A 1 218 ? 28.604 9.560 -32.397 1.00 83.56 218 ASP A C 1
ATOM 1789 O O . ASP A 1 218 ? 29.453 10.297 -32.906 1.00 83.56 218 ASP A O 1
ATOM 1793 N N . ASN A 1 219 ? 27.416 9.352 -32.976 1.00 78.06 219 ASN A N 1
ATOM 1794 C CA . ASN A 1 219 ? 27.052 9.938 -34.268 1.00 78.06 219 ASN A CA 1
ATOM 1795 C C . ASN A 1 219 ? 27.139 11.466 -34.233 1.00 78.06 219 ASN A C 1
ATOM 1797 O O . ASN A 1 219 ? 27.753 12.064 -35.111 1.00 78.06 219 ASN A O 1
ATOM 1801 N N . ARG A 1 220 ? 26.647 12.109 -33.169 1.00 74.88 220 ARG A N 1
ATOM 1802 C CA . ARG A 1 220 ? 26.767 13.561 -32.985 1.00 74.88 220 ARG A CA 1
ATOM 1803 C C . ARG A 1 220 ? 28.228 14.028 -32.923 1.00 74.88 220 ARG A C 1
ATOM 1805 O O . ARG A 1 220 ? 28.548 15.097 -33.446 1.00 74.88 220 ARG A O 1
ATOM 1812 N N . HIS A 1 221 ? 29.119 13.257 -32.296 1.00 70.19 221 HIS A N 1
ATOM 1813 C CA . HIS A 1 221 ? 30.551 13.575 -32.234 1.00 70.19 221 HIS A CA 1
ATOM 1814 C C . HIS A 1 221 ? 31.245 13.433 -33.597 1.00 70.19 221 HIS A C 1
ATOM 1816 O O . HIS A 1 221 ? 32.069 14.284 -33.945 1.00 70.19 221 HIS A O 1
ATOM 1822 N N . TYR A 1 222 ? 30.913 12.397 -34.374 1.00 65.94 222 TYR A N 1
ATOM 1823 C CA . TYR A 1 222 ? 31.490 12.162 -35.703 1.00 65.94 222 TYR A CA 1
ATOM 1824 C C . TYR A 1 222 ? 30.910 13.094 -36.781 1.00 65.94 222 TYR A C 1
ATOM 1826 O O . TYR A 1 222 ? 31.656 13.611 -37.615 1.00 65.94 222 TYR A O 1
ATOM 1834 N N . GLU A 1 223 ? 29.609 13.376 -36.744 1.00 59.00 223 GLU A N 1
ATOM 1835 C CA . GLU A 1 223 ? 28.920 14.268 -37.686 1.00 59.00 223 GLU A CA 1
ATOM 1836 C C . GLU A 1 223 ? 29.145 15.752 -37.370 1.00 59.00 223 GLU A C 1
ATOM 1838 O O . GLU A 1 223 ? 29.083 16.586 -38.263 1.00 59.00 223 GLU A O 1
ATOM 1843 N N . GLY A 1 224 ? 29.565 16.117 -36.154 1.00 53.84 224 GLY A N 1
ATOM 1844 C CA . GLY A 1 224 ? 30.053 17.473 -35.856 1.00 53.84 224 GLY A CA 1
ATOM 1845 C C . GLY A 1 224 ? 31.258 17.921 -36.708 1.00 53.84 224 GLY A C 1
ATOM 1846 O O . GLY A 1 224 ? 31.587 19.108 -36.729 1.00 53.84 224 GLY A O 1
ATOM 1847 N N . TRP A 1 225 ? 31.905 16.996 -37.431 1.00 50.19 225 TRP A N 1
ATOM 1848 C CA . TRP A 1 225 ? 32.994 17.267 -38.379 1.00 50.19 225 TRP A CA 1
ATOM 1849 C C . TRP A 1 225 ? 32.564 17.273 -39.857 1.00 50.19 225 TRP A C 1
ATOM 1851 O O . TRP A 1 225 ? 33.319 17.761 -40.701 1.00 50.19 225 TRP A O 1
ATOM 1861 N N . ALA A 1 226 ? 31.372 16.774 -40.193 1.00 56.50 226 ALA A N 1
ATOM 1862 C CA . ALA A 1 226 ? 30.849 16.722 -41.556 1.00 56.50 226 ALA A CA 1
ATOM 1863 C C . ALA A 1 226 ? 29.470 17.386 -41.585 1.00 56.50 226 ALA A C 1
ATOM 1865 O O . ALA A 1 226 ? 28.580 16.953 -40.883 1.00 56.50 226 ALA A O 1
ATOM 1866 N N . ALA A 1 227 ? 29.296 18.439 -42.384 1.00 53.72 227 ALA A N 1
ATOM 1867 C CA . ALA A 1 227 ? 28.101 19.287 -42.442 1.00 53.72 227 ALA A CA 1
ATOM 1868 C C . ALA A 1 227 ? 26.768 18.531 -42.693 1.00 53.72 227 ALA A C 1
ATOM 1870 O O . ALA A 1 227 ? 26.250 18.540 -43.809 1.00 53.72 227 ALA A O 1
ATOM 1871 N N . VAL A 1 228 ? 26.218 17.895 -41.657 1.00 57.09 228 VAL A N 1
ATOM 1872 C CA . VAL A 1 228 ? 24.872 17.316 -41.602 1.00 57.09 228 VAL A CA 1
ATOM 1873 C C . VAL A 1 228 ? 23.907 18.370 -41.058 1.00 57.09 228 VAL A C 1
ATOM 1875 O O . VAL A 1 228 ? 24.278 19.221 -40.246 1.00 57.09 228 VAL A O 1
ATOM 1878 N N . ASP A 1 229 ? 22.675 18.342 -41.563 1.00 63.91 229 ASP A N 1
ATOM 1879 C CA . ASP A 1 229 ? 21.614 19.292 -41.243 1.00 63.91 229 ASP A CA 1
ATOM 1880 C C . ASP A 1 229 ? 21.224 19.195 -39.758 1.00 63.91 229 ASP A C 1
ATOM 1882 O O . ASP A 1 229 ? 20.803 18.139 -39.280 1.00 63.91 229 ASP A O 1
ATOM 1886 N N . SER A 1 230 ? 21.387 20.295 -39.017 1.00 63.81 230 SER A N 1
ATOM 1887 C CA . SER A 1 230 ? 21.179 20.359 -37.559 1.00 63.81 230 SER A CA 1
ATOM 1888 C C . SER A 1 230 ? 19.765 19.946 -37.137 1.00 63.81 230 SER A C 1
ATOM 1890 O O . SER A 1 230 ? 19.569 19.532 -35.992 1.00 63.81 230 SER A O 1
ATOM 1892 N N . ASP A 1 231 ? 18.797 20.061 -38.044 1.00 69.81 231 ASP A N 1
ATOM 1893 C CA . ASP A 1 231 ? 17.401 19.708 -37.805 1.00 69.81 231 ASP A CA 1
ATOM 1894 C C . ASP A 1 231 ? 17.215 18.181 -37.699 1.00 69.81 231 ASP A C 1
ATOM 1896 O O . ASP A 1 231 ? 16.480 17.712 -36.833 1.00 69.81 231 ASP A O 1
ATOM 1900 N N . CYS A 1 232 ? 17.978 17.384 -38.461 1.00 73.50 232 CYS A N 1
ATOM 1901 C CA . CYS A 1 232 ? 17.903 15.917 -38.431 1.00 73.50 232 CYS A CA 1
ATOM 1902 C C . CYS A 1 232 ? 18.400 15.322 -37.100 1.00 73.50 232 CYS A C 1
ATOM 1904 O O . CYS A 1 232 ? 17.850 14.340 -36.605 1.00 73.50 232 CYS A O 1
ATOM 1906 N N . ILE A 1 233 ? 19.431 15.929 -36.501 1.00 77.19 233 ILE A N 1
ATOM 1907 C CA . ILE A 1 233 ? 19.985 15.510 -35.201 1.00 77.19 233 ILE A CA 1
ATOM 1908 C C . ILE A 1 233 ? 18.989 15.819 -34.076 1.00 77.19 233 ILE A C 1
ATOM 1910 O O . ILE A 1 233 ? 18.806 15.014 -33.163 1.00 77.19 233 ILE A O 1
ATOM 1914 N N . ALA A 1 234 ? 18.332 16.981 -34.145 1.00 80.44 234 ALA A N 1
ATOM 1915 C CA . ALA A 1 234 ? 17.332 17.385 -33.163 1.00 80.44 234 ALA A CA 1
ATOM 1916 C C . ALA A 1 234 ? 16.066 16.517 -33.229 1.00 80.44 234 ALA A C 1
ATOM 1918 O O . ALA A 1 234 ? 15.500 16.195 -32.185 1.00 80.44 234 ALA A O 1
ATOM 1919 N N . ASP A 1 235 ? 15.636 16.122 -34.428 1.00 86.19 235 ASP A N 1
ATOM 1920 C CA . ASP A 1 235 ? 14.480 15.240 -34.599 1.00 86.19 235 ASP A CA 1
ATOM 1921 C C . ASP A 1 235 ? 14.758 13.829 -34.064 1.00 86.19 235 ASP A C 1
ATOM 1923 O O . ASP A 1 235 ? 13.947 13.303 -33.304 1.00 86.19 235 ASP A O 1
ATOM 1927 N N . TYR A 1 236 ? 15.938 13.265 -34.335 1.00 85.75 236 TYR A N 1
ATOM 1928 C CA . TYR A 1 236 ? 16.316 11.956 -33.792 1.00 85.75 236 TYR A CA 1
ATOM 1929 C C . TYR A 1 236 ? 16.448 11.962 -32.257 1.00 85.75 236 TYR A C 1
ATOM 1931 O O . TYR A 1 236 ? 16.033 11.015 -31.593 1.00 85.75 236 TYR A O 1
ATOM 1939 N N . ALA A 1 237 ? 16.947 13.052 -31.662 1.00 87.94 237 ALA A N 1
ATOM 1940 C CA . ALA A 1 237 ? 16.965 13.203 -30.205 1.00 87.94 237 ALA A CA 1
ATOM 1941 C C . ALA A 1 237 ? 15.551 13.175 -29.600 1.00 87.94 237 ALA A C 1
ATOM 1943 O O . ALA A 1 237 ? 15.329 12.497 -28.600 1.00 87.94 237 ALA A O 1
ATOM 1944 N N . ARG A 1 238 ? 14.582 13.858 -30.228 1.00 91.19 238 ARG A N 1
ATOM 1945 C CA . ARG A 1 238 ? 13.176 13.824 -29.785 1.00 91.19 238 ARG A CA 1
ATOM 1946 C C . ARG A 1 238 ? 12.561 12.435 -29.913 1.00 91.19 238 ARG A C 1
ATOM 1948 O O . ARG A 1 238 ? 11.760 12.052 -29.065 1.00 91.19 238 ARG A O 1
ATOM 1955 N N . GLU A 1 239 ? 12.901 11.692 -30.964 1.00 92.50 239 GLU A N 1
ATOM 1956 C CA . GLU A 1 239 ? 12.448 10.306 -31.124 1.00 92.50 239 GLU A CA 1
ATOM 1957 C C . GLU A 1 239 ? 12.969 9.413 -29.991 1.00 92.50 239 GLU A C 1
ATOM 1959 O O . GLU A 1 239 ? 12.198 8.628 -29.437 1.00 92.50 239 GLU A O 1
ATOM 1964 N N . LEU A 1 240 ? 14.237 9.575 -29.593 1.00 92.81 240 LEU A N 1
ATOM 1965 C CA . LEU A 1 240 ? 14.814 8.852 -28.457 1.00 92.81 240 LEU A CA 1
ATOM 1966 C C . LEU A 1 240 ? 14.169 9.242 -27.123 1.00 92.81 240 LEU A C 1
ATOM 1968 O O . LEU A 1 240 ? 13.817 8.352 -26.356 1.00 92.81 240 LEU A O 1
ATOM 1972 N N . GLU A 1 241 ? 13.944 10.535 -26.870 1.00 92.75 241 GLU A N 1
ATOM 1973 C CA . GLU A 1 241 ? 13.236 11.010 -25.668 1.00 92.75 241 GLU A CA 1
ATOM 1974 C C . GLU A 1 241 ? 11.821 10.420 -25.583 1.00 92.75 241 GLU A C 1
ATOM 1976 O O . GLU A 1 241 ? 11.409 9.903 -24.546 1.00 92.75 241 GLU A O 1
ATOM 1981 N N . MET A 1 242 ? 11.075 10.444 -26.692 1.00 93.25 242 MET A N 1
ATOM 1982 C CA . MET A 1 242 ? 9.733 9.867 -26.755 1.00 93.25 242 MET A CA 1
ATOM 1983 C C . MET A 1 242 ? 9.761 8.358 -26.494 1.00 93.25 242 MET A C 1
ATOM 1985 O O . MET A 1 242 ? 8.940 7.848 -25.731 1.00 93.25 242 MET A O 1
ATOM 1989 N N . ARG A 1 243 ? 10.729 7.645 -27.078 1.00 93.38 243 ARG A N 1
ATOM 1990 C CA . ARG A 1 243 ? 10.896 6.206 -26.869 1.00 93.38 243 ARG A CA 1
ATOM 1991 C C . ARG A 1 243 ? 11.272 5.866 -25.427 1.00 93.38 243 ARG A C 1
ATOM 1993 O O . ARG A 1 243 ? 10.771 4.884 -24.880 1.00 93.38 243 ARG A O 1
ATOM 2000 N N . GLU A 1 244 ? 12.122 6.676 -24.807 1.00 92.56 244 GLU A N 1
ATOM 2001 C CA . GLU A 1 244 ? 12.493 6.536 -23.402 1.00 92.56 244 GLU A CA 1
ATOM 2002 C C . GLU A 1 244 ? 11.273 6.690 -22.490 1.00 92.56 244 GLU A C 1
ATOM 2004 O O . GLU A 1 244 ? 11.075 5.867 -21.593 1.00 92.56 244 GLU A O 1
ATOM 2009 N N . CYS A 1 245 ? 10.415 7.684 -22.752 1.00 91.12 245 CYS A N 1
ATOM 2010 C CA . CYS A 1 245 ? 9.148 7.845 -22.039 1.00 91.12 245 CYS A CA 1
ATOM 2011 C C . CYS A 1 245 ? 8.232 6.623 -22.213 1.00 91.12 245 CYS A C 1
ATOM 2013 O O . CYS A 1 245 ? 7.694 6.118 -21.231 1.00 91.12 245 CYS A O 1
ATOM 2015 N N . GLU A 1 246 ? 8.090 6.096 -23.434 1.00 93.19 246 GLU A N 1
ATOM 2016 C CA . GLU A 1 246 ? 7.284 4.892 -23.687 1.00 93.19 246 GLU A CA 1
ATOM 2017 C C . GLU A 1 246 ? 7.785 3.670 -22.907 1.00 93.19 246 GLU A C 1
ATOM 2019 O O . GLU A 1 246 ? 6.981 2.881 -22.401 1.00 93.19 246 GLU A O 1
ATOM 2024 N N . ILE A 1 247 ? 9.105 3.490 -22.827 1.00 91.00 247 ILE A N 1
ATOM 2025 C CA . ILE A 1 247 ? 9.722 2.383 -22.091 1.00 91.00 247 ILE A CA 1
ATOM 2026 C C . ILE A 1 247 ? 9.502 2.541 -20.590 1.00 91.00 247 ILE A C 1
ATOM 2028 O O . ILE A 1 247 ? 9.101 1.570 -19.947 1.00 91.00 247 ILE A O 1
ATOM 2032 N N . HIS A 1 248 ? 9.674 3.745 -20.044 1.00 90.38 248 HIS A N 1
ATOM 2033 C CA . HIS A 1 248 ? 9.362 4.017 -18.640 1.00 90.38 248 HIS A CA 1
ATOM 2034 C C . HIS A 1 248 ? 7.895 3.702 -18.321 1.00 90.38 248 HIS A C 1
ATOM 2036 O O . HIS A 1 248 ? 7.617 2.990 -17.356 1.00 90.38 248 HIS A O 1
ATOM 2042 N N . ASP A 1 249 ? 6.962 4.130 -19.173 1.00 89.88 249 ASP A N 1
ATOM 2043 C CA . ASP A 1 249 ? 5.536 3.832 -19.013 1.00 89.88 249 ASP A CA 1
ATOM 2044 C C . ASP A 1 249 ? 5.234 2.327 -19.093 1.00 89.88 249 ASP A C 1
ATOM 2046 O O . ASP A 1 249 ? 4.363 1.813 -18.386 1.00 89.88 249 ASP A O 1
ATOM 2050 N N . LEU A 1 250 ? 5.921 1.595 -19.976 1.00 93.06 250 LEU A N 1
ATOM 2051 C CA . LEU A 1 250 ? 5.787 0.141 -20.082 1.00 93.06 250 LEU A CA 1
ATOM 2052 C C . LEU A 1 250 ? 6.288 -0.555 -18.818 1.00 93.06 250 LEU A C 1
ATOM 2054 O O . LEU A 1 250 ? 5.580 -1.420 -18.293 1.00 93.06 250 LEU A O 1
ATOM 2058 N N . ILE A 1 251 ? 7.470 -0.171 -18.335 1.00 90.69 251 ILE A N 1
ATOM 2059 C CA . ILE A 1 251 ? 8.052 -0.697 -17.100 1.00 90.69 251 ILE A CA 1
ATOM 2060 C C . ILE A 1 251 ? 7.097 -0.432 -15.938 1.00 90.69 251 ILE A C 1
ATOM 2062 O O . ILE A 1 251 ? 6.748 -1.365 -15.216 1.00 90.69 251 ILE A O 1
ATOM 2066 N N . GLU A 1 252 ? 6.579 0.787 -15.806 1.00 89.88 252 GLU A N 1
ATOM 2067 C CA . GLU A 1 252 ? 5.678 1.130 -14.709 1.00 89.88 252 GLU A CA 1
ATOM 2068 C C . GLU A 1 252 ? 4.359 0.349 -14.768 1.00 89.88 252 GLU A C 1
ATOM 2070 O O . GLU A 1 252 ? 3.935 -0.233 -13.770 1.00 89.88 252 GLU A O 1
ATOM 2075 N N . ARG A 1 253 ? 3.737 0.213 -15.948 1.00 88.62 253 ARG A N 1
ATOM 2076 C CA . ARG A 1 253 ? 2.545 -0.644 -16.106 1.00 88.62 253 ARG A CA 1
ATOM 2077 C C . ARG A 1 253 ? 2.828 -2.103 -15.739 1.00 88.62 253 ARG A C 1
ATOM 2079 O O . ARG A 1 253 ? 1.994 -2.753 -15.106 1.00 88.62 253 ARG A O 1
ATOM 2086 N N . GLY A 1 254 ? 3.998 -2.615 -16.122 1.00 90.56 254 GLY A N 1
ATOM 2087 C CA . GLY A 1 254 ? 4.455 -3.951 -15.747 1.00 90.56 254 GLY A CA 1
ATOM 2088 C C . GLY A 1 254 ? 4.578 -4.103 -14.231 1.00 90.56 254 GLY A C 1
ATOM 2089 O O . GLY A 1 254 ? 4.034 -5.057 -13.671 1.00 90.56 254 GLY A O 1
ATOM 2090 N N . ALA A 1 255 ? 5.204 -3.129 -13.569 1.00 89.56 255 ALA A N 1
ATOM 2091 C CA . ALA A 1 255 ? 5.372 -3.084 -12.121 1.00 89.56 255 ALA A CA 1
ATOM 2092 C C . ALA A 1 255 ? 4.012 -3.105 -11.402 1.00 89.56 255 ALA A C 1
ATOM 2094 O O . ALA A 1 255 ? 3.761 -3.961 -10.547 1.00 89.56 255 ALA A O 1
ATOM 2095 N N . LEU A 1 256 ? 3.085 -2.241 -11.827 1.00 87.00 256 LEU A N 1
ATOM 2096 C CA . LEU A 1 256 ? 1.749 -2.153 -11.241 1.00 87.00 256 LEU A CA 1
ATOM 2097 C C . LEU A 1 256 ? 0.983 -3.482 -11.332 1.00 87.00 256 LEU A C 1
ATOM 2099 O O . LEU A 1 256 ? 0.332 -3.880 -10.361 1.00 87.00 256 LEU A O 1
ATOM 2103 N N . SER A 1 257 ? 1.106 -4.197 -12.456 1.00 87.12 257 SER A N 1
ATOM 2104 C CA . SER A 1 257 ? 0.409 -5.471 -12.697 1.00 87.12 257 SER A CA 1
ATOM 2105 C C . SER A 1 257 ? 0.847 -6.616 -11.774 1.00 87.12 257 SER A C 1
ATOM 2107 O O . SER A 1 257 ? 0.078 -7.546 -11.523 1.00 87.12 257 SER A O 1
ATOM 2109 N N . ILE A 1 258 ? 2.072 -6.555 -11.242 1.00 89.75 258 ILE A N 1
ATOM 2110 C CA . ILE A 1 258 ? 2.599 -7.566 -10.316 1.00 89.75 258 ILE A CA 1
ATOM 2111 C C . ILE A 1 258 ? 2.470 -7.155 -8.846 1.00 89.75 258 ILE A C 1
ATOM 2113 O O . ILE A 1 258 ? 2.819 -7.939 -7.962 1.00 89.75 258 ILE A O 1
ATOM 2117 N N . GLY A 1 259 ? 1.924 -5.965 -8.580 1.00 84.81 259 GLY A N 1
ATOM 2118 C CA . GLY A 1 259 ? 1.731 -5.441 -7.231 1.00 84.81 259 GLY A CA 1
ATOM 2119 C C . GLY A 1 259 ? 2.931 -4.675 -6.677 1.00 84.81 259 GLY A C 1
ATOM 2120 O O . GLY A 1 259 ? 3.047 -4.590 -5.455 1.00 84.81 259 GLY A O 1
ATOM 2121 N N . LEU A 1 260 ? 3.816 -4.153 -7.536 1.00 85.00 260 LEU A N 1
ATOM 2122 C CA . LEU A 1 260 ? 4.798 -3.140 -7.138 1.00 85.00 260 LEU A CA 1
ATOM 2123 C C . LEU A 1 260 ? 4.138 -1.766 -6.989 1.00 85.00 260 LEU A C 1
ATOM 2125 O O . LEU A 1 260 ? 3.111 -1.505 -7.664 1.00 85.00 260 LEU A O 1
#

Foldseek 3Di:
DWDWDDDDDDDDDDDDDDDDPDQKDQQLVVCVVVPHDNVVSVVSRRPMDGNPDDPPVGDQATDTPVLLVVLPQDCPQQDPPPHHDPPLSSLLSLVCVLVVDFLLVNLQVLLSSLLSRFPSDPSLVSSVCSVVVSFPDWDDDPVPQWIWTFRDADPVVRDTDIDTHHPVSVVSSSVNNCCNNVVVAVVDPLLVVLVVVLVVVLVVLVVVLVVLVVVLVVCCVVCVVPDDDPVVSVVSVVVSVVSVVVSVVVSVVSRSVSRD

pLDDT: mean 80.59, std 16.97, range [23.62, 97.44]

Radius of gyration: 25.45 Å; chains: 1; bounding box: 62×50×79 Å

Organism: Petromyces alliaceus (NCBI:txid209559)

Sequence (260 aa):
MSELVTFGLPSSRIQRVEMKTSPYHHAEKLAHELGKSPKDSRKFKHEYVFEWEIPDQYVEHMVSVETLLDRGLNLDSYLEGDHLPDLRGFRSSMIDMFLGDDGLCVGRELGRMARCFGARAPVKEIANRILTDCPICISFDGETQYMKWTTTYEPDTDEYTFAYIDFEYFYWISQGITETLFDLWLADAVFLGKYIVHAEWANDLTAEMEILWELYSDNRHYEGWAAVDSDCIADYARELEMRECEIHDLIERGALSIGL

Secondary structure (DSSP, 8-state):
-------------------S--SEEEHHHHHHHTT--HHHHGGGTT-EEESS---GGG-S----HHHHHHTT---GGG-BTTBPPPHHHHHHHHHHHHHHS-HHHHHHHHHHHHHTT-TTS-HHHHHHHHHHHSSSEEEEETTTTEEEEEEEEETTTTEEEEEEEEHHHHHHHHHHHHIIIIIIIIT-HHHHHHHHHHHHHHHHHHHHHHHHHHHHHHHHHHHTTTT--HHHHHHHHHHHHHHHHHHHHHHHHHHHHHT-